Protein AF-0000000085897350 (afdb_homodimer)

Structure (mmCIF, N/CA/C/O backbone):
data_AF-0000000085897350-model_v1
#
loop_
_entity.id
_entity.type
_entity.pdbx_description
1 polymer 'exodeoxyribonuclease III'
#
loop_
_atom_site.group_PDB
_atom_site.id
_atom_site.type_symbol
_atom_site.label_atom_id
_atom_site.label_alt_id
_atom_site.label_comp_id
_atom_site.label_asym_id
_atom_site.label_entity_id
_atom_site.label_seq_id
_atom_site.pdbx_PDB_ins_code
_atom_site.Cartn_x
_atom_site.Cartn_y
_atom_site.Cartn_z
_atom_site.occupancy
_atom_site.B_iso_or_equiv
_atom_site.auth_seq_id
_atom_site.auth_comp_id
_atom_site.auth_asym_id
_atom_site.auth_atom_id
_atom_site.pdbx_PDB_model_num
ATOM 1 N N . MET A 1 1 ? 58.719 -0.393 -33.406 1 26.41 1 MET A N 1
ATOM 2 C CA . MET A 1 1 ? 57.312 -0.346 -33.844 1 26.41 1 MET A CA 1
ATOM 3 C C . MET A 1 1 ? 56.375 -0.612 -32.688 1 26.41 1 MET A C 1
ATOM 5 O O . MET A 1 1 ? 56.312 -1.724 -32.156 1 26.41 1 MET A O 1
ATOM 9 N N . VAL A 1 2 ? 56.125 0.381 -31.812 1 26.75 2 VAL A N 1
ATOM 10 C CA . VAL A 1 2 ? 55.5 0.379 -30.5 1 26.75 2 VAL A CA 1
ATOM 11 C C . VAL A 1 2 ? 54 0.1 -30.656 1 26.75 2 VAL A C 1
ATOM 13 O O . VAL A 1 2 ? 53.281 0.837 -31.344 1 26.75 2 VAL A O 1
ATOM 16 N N . ILE A 1 3 ? 53.531 -1.18 -30.672 1 26.44 3 ILE A N 1
ATOM 17 C CA . ILE A 1 3 ? 52.156 -1.637 -30.812 1 26.44 3 ILE A CA 1
ATOM 18 C C . ILE A 1 3 ? 51.312 -0.967 -29.75 1 26.44 3 ILE A C 1
ATOM 20 O O . ILE A 1 3 ? 51.562 -1.105 -28.547 1 26.44 3 ILE A O 1
ATOM 24 N N . ARG A 1 4 ? 50.688 0.225 -29.984 1 26.22 4 ARG A N 1
ATOM 25 C CA . ARG A 1 4 ? 49.75 1.003 -29.172 1 26.22 4 ARG A CA 1
ATOM 26 C C . ARG A 1 4 ? 48.562 0.169 -28.781 1 26.22 4 ARG A C 1
ATOM 28 O O . ARG A 1 4 ? 47.781 -0.255 -29.641 1 26.22 4 ARG A O 1
ATOM 35 N N . GLN A 1 5 ? 48.656 -0.822 -27.906 1 25.5 5 GLN A N 1
ATOM 36 C CA . GLN A 1 5 ? 47.562 -1.639 -27.391 1 25.5 5 GLN A CA 1
ATOM 37 C C . GLN A 1 5 ? 46.438 -0.767 -26.875 1 25.5 5 GLN A C 1
ATOM 39 O O . GLN A 1 5 ? 46.594 -0.047 -25.891 1 25.5 5 GLN A O 1
ATOM 44 N N . ALA A 1 6 ? 45.688 -0.024 -27.75 1 28.28 6 ALA A N 1
ATOM 45 C CA . ALA A 1 6 ? 44.5 0.77 -27.469 1 28.28 6 ALA A CA 1
ATOM 46 C C . ALA A 1 6 ? 43.469 -0.044 -26.672 1 28.28 6 ALA A C 1
ATOM 48 O O . ALA A 1 6 ? 42.906 -1.001 -27.203 1 28.28 6 ALA A O 1
ATOM 49 N N . THR A 1 7 ? 43.781 -0.513 -25.469 1 28.39 7 THR A N 1
ATOM 50 C CA . THR A 1 7 ? 42.844 -1.173 -24.578 1 28.39 7 THR A CA 1
ATOM 51 C C . THR A 1 7 ? 41.531 -0.395 -24.531 1 28.39 7 THR A C 1
ATOM 53 O O . THR A 1 7 ? 41.5 0.803 -24.25 1 28.39 7 THR A O 1
ATOM 56 N N . ASN A 1 8 ? 40.656 -0.556 -25.547 1 29.66 8 ASN A N 1
ATOM 57 C CA . ASN A 1 8 ? 39.312 -0.056 -25.609 1 29.66 8 ASN A CA 1
ATOM 58 C C . ASN A 1 8 ? 38.594 -0.175 -24.25 1 29.66 8 ASN A C 1
ATOM 60 O O . ASN A 1 8 ? 38.375 -1.281 -23.766 1 29.66 8 ASN A O 1
ATOM 64 N N . LEU A 1 9 ? 38.969 0.634 -23.266 1 27.11 9 LEU A N 1
ATOM 65 C CA . LEU A 1 9 ? 38.188 0.936 -22.062 1 27.11 9 LEU A CA 1
ATOM 66 C C . LEU A 1 9 ? 36.719 1.035 -22.391 1 27.11 9 LEU A C 1
ATOM 68 O O . LEU A 1 9 ? 36.25 2.012 -23 1 27.11 9 LEU A O 1
ATOM 72 N N . ASN A 1 10 ? 36.188 0.169 -23.234 1 28.88 10 ASN A N 1
ATOM 73 C CA . ASN A 1 10 ? 34.75 0.083 -23.328 1 28.88 10 ASN A CA 1
ATOM 74 C C . ASN A 1 10 ? 34.062 0.476 -22 1 28.88 10 ASN A C 1
ATOM 76 O O . ASN A 1 10 ? 34.438 -0.012 -20.938 1 28.88 10 ASN A O 1
ATOM 80 N N . HIS A 1 11 ? 33.656 1.755 -21.953 1 27.52 11 HIS A N 1
ATOM 81 C CA . HIS A 1 11 ? 32.781 2.438 -21.016 1 27.52 11 HIS A CA 1
ATOM 82 C C . HIS A 1 11 ? 31.672 1.503 -20.516 1 27.52 11 HIS A C 1
ATOM 84 O O . HIS A 1 11 ? 30.766 1.148 -21.266 1 27.52 11 HIS A O 1
ATOM 90 N N . LEU A 1 12 ? 31.984 0.374 -19.984 1 27.41 12 LEU A N 1
ATOM 91 C CA . LEU A 1 12 ? 31.016 -0.208 -19.047 1 27.41 12 LEU A CA 1
ATOM 92 C C . LEU A 1 12 ? 30.234 0.88 -18.344 1 27.41 12 LEU A C 1
ATOM 94 O O . LEU A 1 12 ? 30.719 1.482 -17.375 1 27.41 12 LEU A O 1
ATOM 98 N N . THR A 1 13 ? 29.953 1.969 -19.094 1 27.92 13 THR A N 1
ATOM 99 C CA . THR A 1 13 ? 28.906 2.797 -18.516 1 27.92 13 THR A CA 1
ATOM 100 C C . THR A 1 13 ? 27.906 1.937 -17.75 1 27.92 13 THR A C 1
ATOM 102 O O . THR A 1 13 ? 27.219 1.1 -18.344 1 27.92 13 THR A O 1
ATOM 105 N N . PHE A 1 14 ? 28.375 1.315 -16.781 1 27.34 14 PHE A N 1
ATOM 106 C CA . PHE A 1 14 ? 27.453 0.904 -15.742 1 27.34 14 PHE A CA 1
ATOM 107 C C . PHE A 1 14 ? 26.172 1.734 -15.797 1 27.34 14 PHE A C 1
ATOM 109 O O . PHE A 1 14 ? 26.172 2.906 -15.414 1 27.34 14 PHE A O 1
ATOM 116 N N . MET A 1 15 ? 25.656 2.041 -16.969 1 29.95 15 MET A N 1
ATOM 117 C CA . MET A 1 15 ? 24.281 2.523 -16.906 1 29.95 15 MET A CA 1
ATOM 118 C C . MET A 1 15 ? 23.562 1.967 -15.68 1 29.95 15 MET A C 1
ATOM 120 O O . MET A 1 15 ? 23.344 0.76 -15.578 1 29.95 15 MET A O 1
ATOM 124 N N . MET A 1 16 ? 24.141 2.172 -14.562 1 32.75 16 MET A N 1
ATOM 125 C CA . MET A 1 16 ? 23.234 1.998 -13.43 1 32.75 16 MET A CA 1
ATOM 126 C C . MET A 1 16 ? 21.781 2.104 -13.875 1 32.75 16 MET A C 1
ATOM 128 O O . MET A 1 16 ? 21.281 3.201 -14.125 1 32.75 16 MET A O 1
ATOM 132 N N . HIS A 1 17 ? 21.328 1.581 -14.914 1 36.28 17 HIS A N 1
ATOM 133 C CA . HIS A 1 17 ? 19.906 1.446 -15.211 1 36.28 17 HIS A CA 1
ATOM 134 C C . HIS A 1 17 ? 19.062 1.632 -13.961 1 36.28 17 HIS A C 1
ATOM 136 O O . HIS A 1 17 ? 19.109 0.802 -13.047 1 36.28 17 HIS A O 1
ATOM 142 N N . SER A 1 18 ? 19.141 2.744 -13.258 1 46.06 18 SER A N 1
ATOM 143 C CA . SER A 1 18 ? 18.266 3.164 -12.172 1 46.06 18 SER A CA 1
ATOM 144 C C . SER A 1 18 ? 16.875 2.52 -12.289 1 46.06 18 SER A C 1
ATOM 146 O O . SER A 1 18 ? 16.016 3.016 -13.023 1 46.06 18 SER A O 1
ATOM 148 N N . GLN A 1 19 ? 16.875 1.26 -12.406 1 54.84 19 GLN A N 1
ATOM 149 C CA . GLN A 1 19 ? 15.641 0.514 -12.617 1 54.84 19 GLN A CA 1
ATOM 150 C C . GLN A 1 19 ? 14.539 1.005 -11.68 1 54.84 19 GLN A C 1
ATOM 152 O O . GLN A 1 19 ? 14.773 1.198 -10.484 1 54.84 19 GLN A O 1
ATOM 157 N N . LYS A 1 20 ? 13.633 1.744 -12.281 1 69 20 LYS A N 1
ATOM 158 C CA . LYS A 1 20 ? 12.398 2.223 -11.672 1 69 20 LYS A CA 1
ATOM 159 C C . LYS A 1 20 ? 11.57 1.064 -11.117 1 69 20 LYS A C 1
ATOM 161 O O . LYS A 1 20 ? 11.43 0.03 -11.773 1 69 20 LYS A O 1
ATOM 166 N N . LEU A 1 21 ? 11.461 1.053 -9.789 1 77.75 21 LEU A N 1
ATOM 167 C CA . LEU A 1 21 ? 10.578 0.066 -9.172 1 77.75 21 LEU A CA 1
ATOM 168 C C . LEU A 1 21 ? 9.188 0.653 -8.93 1 77.75 21 LEU A C 1
ATOM 170 O O . LEU A 1 21 ? 9.055 1.671 -8.25 1 77.75 21 LEU A O 1
ATOM 174 N N . LYS A 1 22 ? 8.227 0.108 -9.656 1 84.69 22 LYS A N 1
ATOM 175 C CA . LYS A 1 22 ? 6.836 0.535 -9.484 1 84.69 22 LYS A CA 1
ATOM 176 C C . LYS A 1 22 ? 6.059 -0.456 -8.625 1 84.69 22 LYS A C 1
ATOM 178 O O . LYS A 1 22 ? 5.918 -1.626 -8.984 1 84.69 22 LYS A O 1
ATOM 183 N N . ILE A 1 23 ? 5.609 0.072 -7.453 1 87.12 23 ILE A N 1
ATOM 184 C CA . ILE A 1 23 ? 4.883 -0.762 -6.504 1 87.12 23 ILE A CA 1
ATOM 185 C C . ILE A 1 23 ? 3.469 -0.215 -6.312 1 87.12 23 ILE A C 1
ATOM 187 O O . ILE A 1 23 ? 3.275 0.998 -6.203 1 87.12 23 ILE A O 1
ATOM 191 N N . MET A 1 24 ? 2.516 -1.176 -6.328 1 87.88 24 MET A N 1
ATOM 192 C CA . MET A 1 24 ? 1.122 -0.774 -6.16 1 87.88 24 MET A CA 1
ATOM 193 C C . MET A 1 24 ? 0.429 -1.639 -5.113 1 87.88 24 MET A C 1
ATOM 195 O O . MET A 1 24 ? 0.639 -2.852 -5.066 1 87.88 24 MET A O 1
ATOM 199 N N . SER A 1 25 ? -0.264 -1.004 -4.211 1 88.56 25 SER A N 1
ATOM 200 C CA . SER A 1 25 ? -1.233 -1.713 -3.381 1 88.56 25 SER A CA 1
ATOM 201 C C . SER A 1 25 ? -2.662 -1.333 -3.752 1 88.56 25 SER A C 1
ATOM 203 O O . SER A 1 25 ? -2.98 -0.15 -3.887 1 88.56 25 SER A O 1
ATOM 205 N N . LEU A 1 26 ? -3.551 -2.338 -3.904 1 86.38 26 LEU A N 1
ATOM 206 C CA . LEU A 1 26 ? -4.887 -2.082 -4.426 1 86.38 26 LEU A CA 1
ATOM 207 C C . LEU A 1 26 ? -5.914 -2.998 -3.768 1 86.38 26 LEU A C 1
ATOM 209 O O . LEU A 1 26 ? -5.781 -4.223 -3.814 1 86.38 26 LEU A O 1
ATOM 213 N N . ASN A 1 27 ? -6.855 -2.438 -3.121 1 86.31 27 ASN A N 1
ATOM 214 C CA . ASN A 1 27 ? -8.062 -3.191 -2.801 1 86.31 27 ASN A CA 1
ATOM 215 C C . ASN A 1 27 ? -9.008 -3.273 -3.998 1 86.31 27 ASN A C 1
ATOM 217 O O . ASN A 1 27 ? -9.594 -2.27 -4.398 1 86.31 27 ASN A O 1
ATOM 221 N N . VAL A 1 28 ? -9.219 -4.453 -4.531 1 88.06 28 VAL A N 1
ATOM 222 C CA . VAL A 1 28 ? -9.898 -4.586 -5.82 1 88.06 28 VAL A CA 1
ATOM 223 C C . VAL A 1 28 ? -11.375 -4.906 -5.598 1 88.06 28 VAL A C 1
ATOM 225 O O . VAL A 1 28 ? -12.164 -4.914 -6.543 1 88.06 28 VAL A O 1
ATOM 228 N N . ASN A 1 29 ? -11.734 -5.168 -4.406 1 88.56 29 ASN A N 1
ATOM 229 C CA . ASN A 1 29 ? -13.117 -5.469 -4.059 1 88.56 29 ASN A CA 1
ATOM 230 C C . ASN A 1 29 ? -13.695 -6.57 -4.953 1 88.56 29 ASN A C 1
ATOM 232 O O . ASN A 1 29 ? -14.766 -6.402 -5.531 1 88.56 29 ASN A O 1
ATOM 236 N N . GLY A 1 30 ? -13 -7.523 -5.16 1 91.38 30 GLY A N 1
ATOM 237 C CA . GLY A 1 30 ? -13.469 -8.688 -5.895 1 91.38 30 GLY A CA 1
ATOM 238 C C . GLY A 1 30 ? -12.938 -8.758 -7.312 1 91.38 30 GLY A C 1
ATOM 239 O O . GLY A 1 30 ? -12.977 -7.762 -8.047 1 91.38 30 GLY A O 1
ATOM 240 N N . LEU A 1 31 ? -12.5 -9.938 -7.738 1 94.19 31 LEU A N 1
ATOM 241 C CA . LEU A 1 31 ? -12.047 -10.211 -9.102 1 94.19 31 LEU A CA 1
ATOM 242 C C . LEU A 1 31 ? -12.742 -11.445 -9.664 1 94.19 31 LEU A C 1
ATOM 244 O O . LEU A 1 31 ? -12.258 -12.047 -10.625 1 94.19 31 LEU A O 1
ATOM 248 N N . GLY A 1 32 ? -13.805 -11.812 -9.031 1 93.31 32 GLY A N 1
ATOM 249 C CA . GLY A 1 32 ? -14.562 -12.977 -9.484 1 93.31 32 GLY A CA 1
ATOM 250 C C . GLY A 1 32 ? -15.109 -12.82 -10.891 1 93.31 32 GLY A C 1
ATOM 251 O O . GLY A 1 32 ? -15.211 -13.805 -11.625 1 93.31 32 GLY A O 1
ATOM 252 N N . ASN A 1 33 ? -15.492 -11.633 -11.242 1 93.62 33 ASN A N 1
ATOM 253 C CA . ASN A 1 33 ? -15.93 -11.336 -12.602 1 93.62 33 ASN A CA 1
ATOM 254 C C . ASN A 1 33 ? -14.758 -11.344 -13.586 1 93.62 33 ASN A C 1
ATOM 256 O O . ASN A 1 33 ? -13.82 -10.555 -13.438 1 93.62 33 ASN A O 1
ATOM 260 N N . PRO A 1 34 ? -14.812 -12.211 -14.586 1 94.19 34 PRO A N 1
ATOM 261 C CA . PRO A 1 34 ? -13.68 -12.344 -15.5 1 94.19 34 PRO A CA 1
ATOM 262 C C . PRO A 1 34 ? -13.391 -11.062 -16.281 1 94.19 34 PRO A C 1
ATOM 264 O O . PRO A 1 34 ? -12.242 -10.781 -16.609 1 94.19 34 PRO A O 1
ATOM 267 N N . VAL A 1 35 ? -14.438 -10.32 -16.562 1 94.88 35 VAL A N 1
ATOM 268 C CA . VAL A 1 35 ? -14.25 -9.07 -17.297 1 94.88 35 VAL A CA 1
ATOM 269 C C . VAL A 1 35 ? -13.5 -8.062 -16.438 1 94.88 35 VAL A C 1
ATOM 271 O O . VAL A 1 35 ? -12.516 -7.465 -16.875 1 94.88 35 VAL A O 1
ATOM 274 N N . LYS A 1 36 ? -13.961 -7.895 -15.219 1 91.88 36 LYS A N 1
ATOM 275 C CA . LYS A 1 36 ? -13.258 -7.012 -14.289 1 91.88 36 LYS A CA 1
ATOM 276 C C . LYS A 1 36 ? -11.828 -7.488 -14.047 1 91.88 36 LYS A C 1
ATOM 278 O O . LYS A 1 36 ? -10.891 -6.691 -14.062 1 91.88 36 LYS A O 1
ATOM 283 N N . ARG A 1 37 ? -11.688 -8.75 -13.875 1 95.12 37 ARG A N 1
ATOM 284 C CA . ARG A 1 37 ? -10.375 -9.336 -13.625 1 95.12 37 ARG A CA 1
ATOM 285 C C . ARG A 1 37 ? -9.414 -9.023 -14.766 1 95.12 37 ARG A C 1
ATOM 287 O O . ARG A 1 37 ? -8.289 -8.562 -14.523 1 95.12 37 ARG A O 1
ATOM 294 N N . ALA A 1 38 ? -9.828 -9.203 -15.969 1 94.62 38 ALA A N 1
ATOM 295 C CA . ALA A 1 38 ? -8.992 -8.93 -17.141 1 94.62 38 ALA A CA 1
ATOM 296 C C . ALA A 1 38 ? -8.664 -7.445 -17.25 1 94.62 38 ALA A C 1
ATOM 298 O O . ALA A 1 38 ? -7.527 -7.074 -17.547 1 94.62 38 ALA A O 1
ATOM 299 N N . ARG A 1 39 ? -9.633 -6.664 -17.016 1 92.25 39 ARG A N 1
ATOM 300 C CA . ARG A 1 39 ? -9.43 -5.223 -17.109 1 92.25 39 ARG A CA 1
ATOM 301 C C . ARG A 1 39 ? -8.391 -4.754 -16.094 1 92.25 39 ARG A C 1
ATOM 303 O O . ARG A 1 39 ? -7.465 -4.02 -16.438 1 92.25 39 ARG A O 1
ATOM 310 N N . VAL A 1 40 ? -8.539 -5.207 -14.875 1 90.94 40 VAL A N 1
ATOM 311 C CA . VAL A 1 40 ? -7.633 -4.809 -13.797 1 90.94 40 VAL A CA 1
ATOM 312 C C . VAL A 1 40 ? -6.227 -5.316 -14.094 1 90.94 40 VAL A C 1
ATOM 314 O O . VAL A 1 40 ? -5.262 -4.547 -14.062 1 90.94 40 VAL A O 1
ATOM 317 N N . MET A 1 41 ? -6.102 -6.547 -14.484 1 94.75 41 MET A N 1
ATOM 318 C CA . MET A 1 41 ? -4.793 -7.152 -14.711 1 94.75 41 MET A CA 1
ATOM 319 C C . MET A 1 41 ? -4.129 -6.555 -15.945 1 94.75 41 MET A C 1
ATOM 321 O O . MET A 1 41 ? -2.912 -6.352 -15.969 1 94.75 41 MET A O 1
ATOM 325 N N . ASN A 1 42 ? -4.902 -6.246 -16.953 1 93.31 42 ASN A N 1
ATOM 326 C CA . ASN A 1 42 ? -4.352 -5.629 -18.156 1 93.31 42 ASN A CA 1
ATOM 327 C C . ASN A 1 42 ? -3.848 -4.215 -17.875 1 93.31 42 ASN A C 1
ATOM 329 O O . ASN A 1 42 ? -2.818 -3.799 -18.406 1 93.31 42 ASN A O 1
ATOM 333 N N . LYS A 1 43 ? -4.566 -3.477 -17.109 1 88.38 43 LYS A N 1
ATOM 334 C CA . LYS A 1 43 ? -4.117 -2.137 -16.75 1 88.38 43 LYS A CA 1
ATOM 335 C C . LYS A 1 43 ? -2.801 -2.189 -15.977 1 88.38 43 LYS A C 1
ATOM 337 O O . LYS A 1 43 ? -1.885 -1.412 -16.25 1 88.38 43 LYS A O 1
ATOM 342 N N . ILE A 1 44 ? -2.734 -3.104 -15 1 89.5 44 ILE A N 1
ATOM 343 C CA . ILE A 1 44 ? -1.529 -3.303 -14.203 1 89.5 44 ILE A CA 1
ATOM 344 C C . ILE A 1 44 ? -0.344 -3.594 -15.125 1 89.5 44 ILE A C 1
ATOM 346 O O . ILE A 1 44 ? 0.725 -2.998 -14.977 1 89.5 44 ILE A O 1
ATOM 350 N N . ARG A 1 45 ? -0.565 -4.461 -16.031 1 90.44 45 ARG A N 1
ATOM 351 C CA . ARG A 1 45 ? 0.476 -4.84 -16.984 1 90.44 45 ARG A CA 1
ATOM 352 C C . ARG A 1 45 ? 0.859 -3.664 -17.875 1 90.44 45 ARG A C 1
ATOM 354 O O . ARG A 1 45 ? 2.045 -3.391 -18.078 1 90.44 45 ARG A O 1
ATOM 361 N N . LYS A 1 46 ? -0.16 -2.961 -18.406 1 87.5 46 LYS A N 1
ATOM 362 C CA . LYS A 1 46 ? 0.068 -1.822 -19.281 1 87.5 46 LYS A CA 1
ATOM 363 C C . LYS A 1 46 ? 0.858 -0.726 -18.578 1 87.5 46 LYS A C 1
ATOM 365 O O . LYS A 1 46 ? 1.697 -0.063 -19.188 1 87.5 46 LYS A O 1
ATOM 370 N N . ASP A 1 47 ? 0.596 -0.562 -17.328 1 84.12 47 ASP A N 1
ATOM 371 C CA . ASP A 1 47 ? 1.271 0.478 -16.562 1 84.12 47 ASP A CA 1
ATOM 372 C C . ASP A 1 47 ? 2.633 -0.002 -16.062 1 84.12 47 ASP A C 1
ATOM 374 O O . ASP A 1 47 ? 3.312 0.705 -15.32 1 84.12 47 ASP A O 1
ATOM 378 N N . ASP A 1 48 ? 3.018 -1.194 -16.422 1 87.25 48 ASP A N 1
ATOM 379 C CA . ASP A 1 48 ? 4.324 -1.78 -16.141 1 87.25 48 ASP A CA 1
ATOM 380 C C . ASP A 1 48 ? 4.602 -1.806 -14.641 1 87.25 48 ASP A C 1
ATOM 382 O O . ASP A 1 48 ? 5.672 -1.386 -14.195 1 87.25 48 ASP A O 1
ATOM 386 N N . MET A 1 49 ? 3.572 -2.213 -13.906 1 88.56 49 MET A N 1
ATOM 387 C CA . MET A 1 49 ? 3.77 -2.354 -12.469 1 88.56 49 MET A CA 1
ATOM 388 C C . MET A 1 49 ? 4.672 -3.543 -12.156 1 88.56 49 MET A C 1
ATOM 390 O O . MET A 1 49 ? 4.555 -4.598 -12.781 1 88.56 49 MET A O 1
ATOM 394 N N . HIS A 1 50 ? 5.613 -3.344 -11.148 1 88.31 50 HIS A N 1
ATOM 395 C CA . HIS A 1 50 ? 6.598 -4.383 -10.859 1 88.31 50 HIS A CA 1
ATOM 396 C C . HIS A 1 50 ? 6.137 -5.262 -9.695 1 88.31 50 HIS A C 1
ATOM 398 O O . HIS A 1 50 ? 6.293 -6.48 -9.734 1 88.31 50 HIS A O 1
ATOM 404 N N . ILE A 1 51 ? 5.613 -4.629 -8.633 1 90.5 51 ILE A N 1
ATOM 405 C CA . ILE A 1 51 ? 5.105 -5.324 -7.453 1 90.5 51 ILE A CA 1
ATOM 406 C C . ILE A 1 51 ? 3.709 -4.812 -7.113 1 90.5 51 ILE A C 1
ATOM 408 O O . ILE A 1 51 ? 3.494 -3.602 -7.004 1 90.5 51 ILE A O 1
ATOM 412 N N . ILE A 1 52 ? 2.746 -5.762 -7.008 1 92.12 52 ILE A N 1
ATOM 413 C CA . ILE A 1 52 ? 1.368 -5.387 -6.703 1 92.12 52 ILE A CA 1
ATOM 414 C C . ILE A 1 52 ? 0.868 -6.188 -5.504 1 9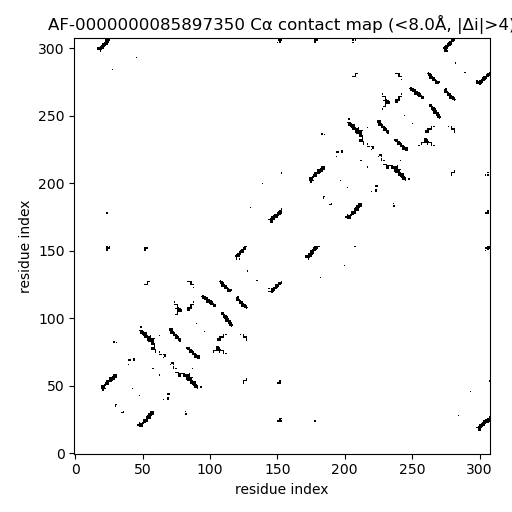2.12 52 ILE A C 1
ATOM 416 O O . ILE A 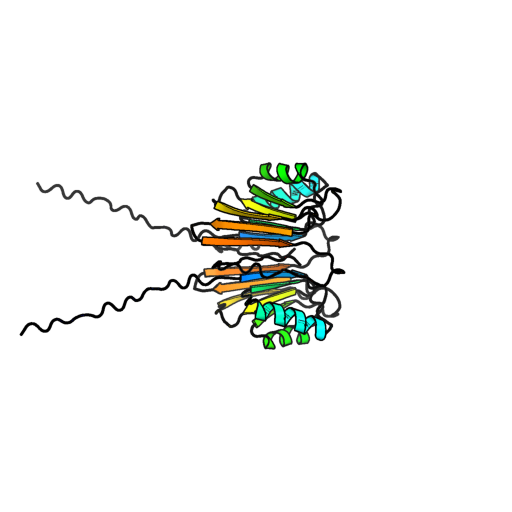1 52 ? 1.043 -7.406 -5.441 1 92.12 52 ILE A O 1
ATOM 420 N N . LEU A 1 53 ? 0.35 -5.492 -4.535 1 91.75 53 LEU A N 1
ATOM 421 C CA . LEU A 1 53 ? -0.333 -6.109 -3.406 1 91.75 53 LEU A CA 1
ATOM 422 C C . LEU A 1 53 ? -1.842 -5.918 -3.51 1 91.75 53 LEU A C 1
ATOM 424 O O . LEU A 1 53 ? -2.344 -4.805 -3.328 1 91.75 53 LEU A O 1
ATOM 428 N N . LEU A 1 54 ? -2.541 -7.004 -3.801 1 91.75 54 LEU A N 1
ATOM 429 C CA . LEU A 1 54 ? -3.988 -6.961 -3.967 1 91.75 54 LEU A CA 1
ATOM 430 C C . LEU A 1 54 ? -4.695 -7.422 -2.697 1 91.75 54 LEU A C 1
ATOM 432 O O . LEU A 1 54 ? -4.305 -8.422 -2.09 1 91.75 54 LEU A O 1
ATOM 436 N N . GLN A 1 55 ? -5.652 -6.691 -2.303 1 88.19 55 GLN A N 1
ATOM 437 C CA . GLN A 1 55 ? -6.543 -7.098 -1.221 1 88.19 55 GLN A CA 1
ATOM 438 C C . GLN A 1 55 ? -7.961 -7.324 -1.731 1 88.19 55 GLN A C 1
ATOM 440 O O . GLN A 1 55 ? -8.367 -6.746 -2.744 1 88.19 55 GLN A O 1
ATOM 445 N N . GLU A 1 56 ? -8.719 -8.203 -1.083 1 90.12 56 GLU A N 1
ATOM 446 C CA . GLU A 1 56 ? -10.102 -8.555 -1.394 1 90.12 56 GLU A CA 1
ATOM 447 C C . GLU A 1 56 ? -10.227 -9.07 -2.824 1 90.12 56 GLU A C 1
ATOM 449 O O . GLU A 1 56 ? -11.078 -8.602 -3.582 1 90.12 56 GLU A O 1
ATOM 454 N N . THR A 1 57 ? -9.484 -10.008 -3.182 1 94.81 57 THR A N 1
ATOM 455 C CA . THR A 1 57 ? -9.539 -10.578 -4.523 1 94.81 57 THR A CA 1
ATOM 456 C C . THR A 1 57 ? -10.805 -11.406 -4.711 1 94.81 57 THR A C 1
ATOM 458 O O . THR A 1 57 ? -11.32 -11.523 -5.828 1 94.81 57 THR A O 1
ATOM 461 N N . HIS A 1 58 ? -11.258 -11.977 -3.676 1 96.06 58 HIS A N 1
ATOM 462 C CA . HIS A 1 58 ? -12.414 -12.867 -3.693 1 96.06 58 HIS A CA 1
ATOM 463 C C . HIS A 1 58 ? -12.203 -14.031 -4.652 1 96.06 58 HIS A C 1
ATOM 465 O O . HIS A 1 58 ? -13.125 -14.43 -5.363 1 96.06 58 HIS A O 1
ATOM 471 N N . LEU A 1 59 ? -11.016 -14.5 -4.695 1 96.88 59 LEU A N 1
ATOM 472 C CA . LEU A 1 59 ? -10.664 -15.609 -5.582 1 96.88 59 LEU A CA 1
ATOM 473 C C . LEU A 1 59 ? -10.273 -16.844 -4.785 1 96.88 59 LEU A C 1
ATOM 475 O O . LEU A 1 59 ? -9.641 -16.734 -3.73 1 96.88 59 LEU A O 1
ATOM 479 N N . GLY A 1 60 ? -10.617 -18 -5.301 1 95.81 60 GLY A N 1
ATOM 480 C CA . GLY A 1 60 ? -10.047 -19.234 -4.809 1 95.81 60 GLY A CA 1
ATOM 481 C C . GLY A 1 60 ? -8.648 -19.5 -5.328 1 95.81 60 GLY A C 1
ATOM 482 O O . GLY A 1 60 ? -8.086 -18.672 -6.059 1 95.81 60 GLY A O 1
ATOM 483 N N . ALA A 1 61 ? -8.133 -20.656 -4.945 1 94.5 61 ALA A N 1
ATOM 484 C CA . ALA A 1 61 ? -6.75 -21 -5.281 1 94.5 61 ALA A CA 1
ATOM 485 C C . ALA A 1 61 ? -6.562 -21.094 -6.793 1 94.5 61 ALA A C 1
ATOM 487 O O . ALA A 1 61 ? -5.633 -20.5 -7.348 1 94.5 61 ALA A O 1
ATOM 488 N N . LEU A 1 62 ? -7.414 -21.766 -7.395 1 94.19 62 LEU A N 1
ATOM 489 C CA . LEU A 1 62 ? -7.293 -22 -8.828 1 94.19 62 LEU A CA 1
ATOM 490 C C . LEU A 1 62 ? -7.316 -20.672 -9.594 1 94.19 62 LEU A C 1
ATOM 492 O O . LEU A 1 62 ? -6.5 -20.453 -10.484 1 94.19 62 LEU A O 1
ATOM 496 N N . GLU A 1 63 ? -8.273 -19.812 -9.234 1 95.12 63 GLU A N 1
ATOM 497 C CA . GLU A 1 63 ? -8.398 -18.531 -9.93 1 95.12 63 GLU A CA 1
ATOM 498 C C . GLU A 1 63 ? -7.191 -17.641 -9.656 1 95.12 63 GLU A C 1
ATOM 500 O O . GLU A 1 63 ? -6.77 -16.875 -10.523 1 95.12 63 GLU A O 1
ATOM 505 N N . HIS A 1 64 ? -6.633 -17.656 -8.453 1 96.94 64 HIS A N 1
ATOM 506 C CA . HIS A 1 64 ? -5.406 -16.906 -8.172 1 96.94 64 HIS A CA 1
ATOM 507 C C . HIS A 1 64 ? -4.266 -17.375 -9.07 1 96.94 64 HIS A C 1
ATOM 509 O O . HIS A 1 64 ? -3.539 -16.562 -9.633 1 96.94 64 HIS A O 1
ATOM 515 N N . GLU A 1 65 ? -4.152 -18.703 -9.227 1 96.12 65 GLU A N 1
ATOM 516 C CA . GLU A 1 65 ? -3.064 -19.266 -10.016 1 96.12 65 GLU A CA 1
ATOM 517 C C . GLU A 1 65 ? -3.148 -18.828 -11.477 1 96.12 65 GLU A C 1
ATOM 519 O O . GLU A 1 65 ? -2.121 -18.656 -12.141 1 96.12 65 GLU A O 1
ATOM 524 N N . LYS A 1 66 ? -4.328 -18.562 -11.883 1 96 66 LYS A N 1
ATOM 525 C CA . LYS A 1 66 ? -4.531 -18.172 -13.273 1 96 66 LYS A CA 1
ATOM 526 C C . LYS A 1 66 ? -4.004 -16.75 -13.523 1 96 66 LYS A C 1
ATOM 528 O O . LYS A 1 66 ? -3.799 -16.359 -14.672 1 96 66 LYS A O 1
ATOM 533 N N . LEU A 1 67 ? -3.811 -16.016 -12.484 1 97.19 67 LEU A N 1
ATOM 534 C CA . 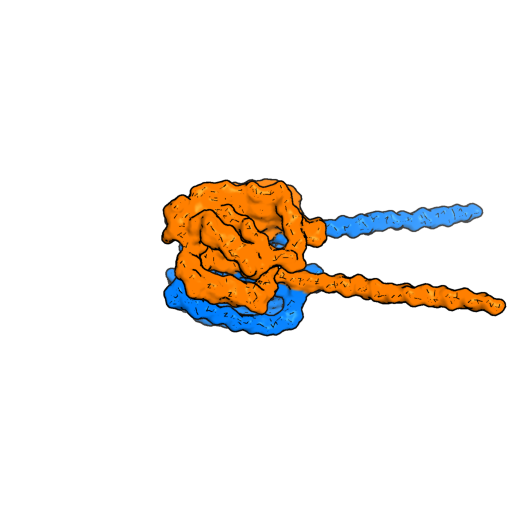LEU A 1 67 ? -3.303 -14.664 -12.656 1 97.19 67 LEU A CA 1
ATOM 535 C C . LEU A 1 67 ? -1.883 -14.68 -13.211 1 97.19 67 LEU A C 1
ATOM 537 O O . LEU A 1 67 ? -1.395 -13.664 -13.711 1 97.19 67 LEU A O 1
ATOM 541 N N . THR A 1 68 ? -1.169 -15.781 -13.227 1 97.19 68 THR A N 1
ATOM 542 C CA . THR A 1 68 ? 0.197 -15.898 -13.727 1 97.19 68 THR A CA 1
ATOM 543 C C . THR A 1 68 ? 0.249 -15.641 -15.227 1 97.19 68 THR A C 1
ATOM 545 O O . THR A 1 68 ? 1.289 -15.242 -15.758 1 97.19 68 THR A O 1
ATOM 548 N N . LYS A 1 69 ? -0.813 -15.867 -15.859 1 97 69 LYS A N 1
ATOM 549 C CA . LYS A 1 69 ? -0.859 -15.711 -17.312 1 97 69 LYS A CA 1
ATOM 550 C C . LYS A 1 69 ? -0.605 -14.266 -17.719 1 97 69 LYS A C 1
ATOM 552 O O . LYS A 1 69 ? -0.279 -13.984 -18.875 1 97 69 LYS A O 1
ATOM 557 N N . PHE A 1 70 ? -0.731 -13.383 -16.781 1 97.19 70 PHE A N 1
ATOM 558 C CA . PHE A 1 70 ? -0.572 -11.969 -17.094 1 97.19 70 PHE A CA 1
ATOM 559 C C . PHE A 1 70 ? 0.878 -11.531 -16.906 1 97.19 70 PHE A C 1
ATOM 561 O O . PHE A 1 70 ? 1.186 -10.344 -16.953 1 97.19 70 PHE A O 1
ATOM 568 N N . GLY A 1 71 ? 1.843 -12.445 -16.641 1 97.44 71 GLY A N 1
ATOM 569 C CA . GLY A 1 71 ? 3.264 -12.133 -16.625 1 97.44 71 GLY A CA 1
ATOM 570 C C . GLY A 1 71 ? 3.799 -11.859 -15.227 1 97.44 71 GLY A C 1
ATOM 571 O O . GLY A 1 71 ? 4.824 -11.195 -15.07 1 97.44 71 GLY A O 1
ATOM 572 N N . TYR A 1 72 ? 3.084 -12.398 -14.242 1 97.62 72 TYR A N 1
ATOM 573 C CA . TYR A 1 72 ? 3.496 -12.164 -12.867 1 97.62 72 TYR A CA 1
ATOM 574 C C . TYR A 1 72 ? 3.684 -13.484 -12.125 1 97.62 72 TYR A C 1
ATOM 576 O O . TYR A 1 72 ? 3 -14.469 -12.414 1 97.62 72 TYR A O 1
ATOM 584 N N . ASN A 1 73 ? 4.691 -13.523 -11.227 1 97.5 73 ASN A N 1
ATOM 585 C CA . ASN A 1 73 ? 4.676 -14.508 -10.156 1 97.5 73 ASN A CA 1
ATOM 586 C C . ASN A 1 73 ? 3.674 -14.141 -9.062 1 97.5 73 ASN A C 1
ATOM 588 O O . ASN A 1 73 ? 3.555 -12.969 -8.695 1 97.5 73 ASN A O 1
ATOM 592 N N . ILE A 1 74 ? 2.975 -15.172 -8.555 1 97.75 74 ILE A N 1
ATOM 593 C CA . ILE A 1 74 ? 1.855 -14.859 -7.676 1 97.75 74 ILE A CA 1
ATOM 594 C C . ILE A 1 74 ? 2.035 -15.578 -6.34 1 97.75 74 ILE A C 1
ATOM 596 O O . ILE A 1 74 ? 2.316 -16.781 -6.305 1 97.75 74 ILE A O 1
ATOM 600 N N . PHE A 1 75 ? 1.907 -14.875 -5.27 1 97.38 75 PHE A N 1
ATOM 601 C CA . PHE A 1 75 ? 1.787 -15.367 -3.904 1 97.38 75 PHE A CA 1
ATOM 602 C C . PHE A 1 75 ? 0.451 -14.961 -3.295 1 97.38 75 PHE A C 1
ATOM 604 O O . PHE A 1 75 ? 0.068 -13.789 -3.35 1 97.38 75 PHE A O 1
ATOM 611 N N . TYR A 1 76 ? -0.294 -15.969 -2.785 1 97 76 TYR A N 1
ATOM 612 C CA . TYR A 1 76 ? -1.656 -15.602 -2.414 1 97 76 TYR A CA 1
ATOM 613 C C . TYR A 1 76 ? -2.131 -16.406 -1.212 1 97 76 TYR A C 1
ATOM 615 O O . TYR A 1 76 ? -1.516 -17.422 -0.85 1 97 76 TYR A O 1
ATOM 623 N N . SER A 1 77 ? -3.098 -15.867 -0.51 1 95.5 77 SER A N 1
ATOM 624 C CA . SER A 1 77 ? -3.945 -16.562 0.449 1 95.5 77 SER A CA 1
ATOM 625 C C . SER A 1 77 ? -5.422 -16.422 0.092 1 95.5 77 SER A C 1
ATOM 627 O O . SER A 1 77 ? -5.883 -15.328 -0.224 1 95.5 77 SER A O 1
ATOM 629 N N . SER A 1 78 ? -6.066 -17.547 0.038 1 95.88 78 SER A N 1
ATOM 630 C CA . SER A 1 78 ? -7.484 -17.578 -0.316 1 95.88 78 SER A CA 1
ATOM 631 C C . SER A 1 78 ? -8.328 -18.109 0.832 1 95.88 78 SER A C 1
ATOM 633 O O . SER A 1 78 ? -7.824 -18.828 1.703 1 95.88 78 SER A O 1
ATOM 635 N N . TYR A 1 79 ? -9.578 -17.672 0.745 1 89.56 79 TYR A N 1
ATOM 636 C CA . TYR A 1 79 ? -10.578 -18.266 1.629 1 89.56 79 TYR A CA 1
ATOM 637 C C . TYR A 1 79 ? -11.406 -19.312 0.895 1 89.56 79 TYR A C 1
ATOM 639 O O . TYR A 1 79 ? -11.766 -19.125 -0.271 1 89.56 79 TYR A O 1
ATOM 647 N N . SER A 1 80 ? -11.469 -20.516 1.512 1 80.38 80 SER A N 1
ATOM 648 C CA . SER A 1 80 ? -12.117 -21.656 0.874 1 80.38 80 SER A CA 1
ATOM 649 C C . SER A 1 80 ? -13.445 -21.25 0.242 1 80.38 80 SER A C 1
ATOM 651 O O . SER A 1 80 ? -13.82 -21.781 -0.808 1 80.38 80 SER A O 1
ATOM 653 N N . GLN A 1 81 ? -14.211 -20.422 0.969 1 75.69 81 GLN A N 1
ATOM 654 C CA . GLN A 1 81 ? -15.43 -19.906 0.35 1 75.69 81 GLN A CA 1
ATOM 655 C C . GLN A 1 81 ? -15.141 -18.656 -0.48 1 75.69 81 GLN A C 1
ATOM 657 O O . GLN A 1 81 ? -14.703 -17.641 0.055 1 75.69 81 GLN A O 1
ATOM 662 N N . SER A 1 82 ? -14.75 -18.766 -1.713 1 71.56 82 SER A N 1
ATOM 663 C CA . SER A 1 82 ? -14.336 -17.719 -2.648 1 71.56 82 SER A CA 1
ATOM 664 C C . SER A 1 82 ? -15.398 -16.625 -2.76 1 71.56 82 SER A C 1
ATOM 666 O O . SER A 1 82 ? -16.594 -16.922 -2.809 1 71.56 82 SER A O 1
ATOM 668 N N . HIS A 1 83 ? -15.734 -15.719 -1.931 1 85.44 83 HIS A N 1
ATOM 669 C CA . HIS A 1 83 ? -16.625 -14.586 -2.135 1 85.44 83 HIS A CA 1
ATOM 670 C C . HIS A 1 83 ? -16.312 -13.461 -1.155 1 85.44 83 HIS A C 1
ATOM 672 O O . HIS A 1 83 ? -17.031 -12.461 -1.101 1 85.44 83 HIS A O 1
ATOM 678 N N . ARG A 1 84 ? -15.344 -13.867 -0.491 1 90.62 84 ARG A N 1
ATOM 679 C CA . ARG A 1 84 ? -14.891 -12.828 0.434 1 90.62 84 ARG A CA 1
ATOM 680 C C . ARG A 1 84 ? -13.391 -12.945 0.698 1 90.62 84 ARG A C 1
ATOM 682 O O . ARG A 1 84 ? -12.789 -13.984 0.427 1 90.62 84 ARG A O 1
ATOM 689 N N . ARG A 1 85 ? -12.758 -11.961 1.054 1 91.25 85 ARG A N 1
ATOM 690 C CA . ARG A 1 85 ? -11.352 -11.93 1.45 1 91.25 85 ARG A CA 1
ATOM 691 C C . ARG A 1 85 ? -10.445 -12.305 0.282 1 91.25 85 ARG A C 1
ATOM 693 O O . ARG A 1 85 ? -10.773 -12.031 -0.875 1 91.25 85 ARG A O 1
ATOM 700 N N . GLY A 1 86 ? -9.273 -12.703 0.514 1 94.31 86 GLY A N 1
ATOM 701 C CA . GLY A 1 86 ? -8.281 -13.039 -0.499 1 94.31 86 GLY A CA 1
ATOM 702 C C . GLY A 1 86 ? -7.234 -11.953 -0.686 1 94.31 86 GLY A C 1
ATOM 703 O O . GLY A 1 86 ? -7.57 -10.789 -0.912 1 94.31 86 GLY A O 1
ATOM 704 N N . VAL A 1 87 ? -6.008 -12.328 -0.583 1 93.5 87 VAL A N 1
ATOM 705 C CA . VAL A 1 87 ? -4.891 -11.414 -0.785 1 93.5 87 VAL A CA 1
ATOM 706 C C . VAL A 1 87 ? -3.869 -12.047 -1.729 1 93.5 87 VAL A C 1
ATOM 708 O O . VAL A 1 87 ? -3.727 -13.273 -1.769 1 93.5 87 VAL A O 1
ATOM 711 N N . ALA A 1 88 ? -3.189 -11.18 -2.52 1 96.06 88 ALA A N 1
ATOM 712 C CA . ALA A 1 88 ? -2.168 -11.664 -3.443 1 96.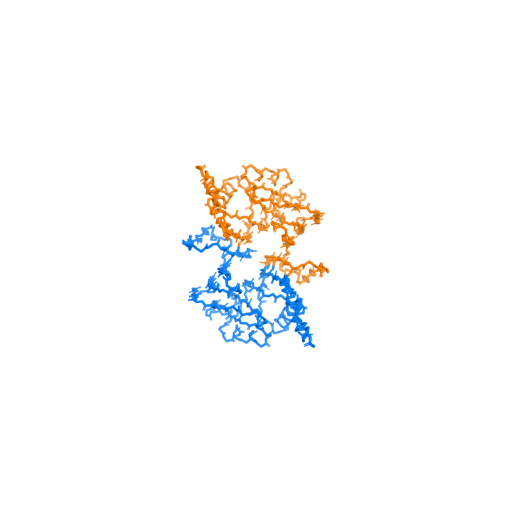06 88 ALA A CA 1
ATOM 713 C C . ALA A 1 88 ? -1.035 -10.656 -3.588 1 96.06 88 ALA A C 1
ATOM 715 O O . ALA A 1 88 ? -1.263 -9.445 -3.521 1 96.06 88 ALA A O 1
ATOM 716 N N . ILE A 1 89 ? 0.139 -11.148 -3.666 1 95.44 89 ILE A N 1
ATOM 717 C CA . ILE A 1 89 ? 1.31 -10.375 -4.074 1 95.44 89 ILE A CA 1
ATOM 718 C C . ILE A 1 89 ? 1.759 -10.82 -5.465 1 95.44 89 ILE A C 1
ATOM 720 O O . ILE A 1 89 ? 2.004 -12.008 -5.695 1 95.44 89 ILE A O 1
ATOM 724 N N . LEU A 1 90 ? 1.766 -9.852 -6.355 1 95.94 90 LEU A N 1
ATOM 725 C CA . LEU A 1 90 ? 2.234 -10.086 -7.715 1 95.94 90 LEU A CA 1
ATOM 726 C C . LEU A 1 90 ? 3.592 -9.43 -7.945 1 95.94 90 LEU A C 1
ATOM 728 O O . LEU A 1 90 ? 3.773 -8.25 -7.641 1 95.94 90 LEU A O 1
ATOM 732 N N . VAL A 1 91 ? 4.539 -10.211 -8.445 1 94.06 91 VAL A N 1
ATOM 733 C CA . VAL A 1 91 ? 5.836 -9.672 -8.844 1 94.06 91 VAL A CA 1
ATOM 734 C C . VAL A 1 91 ? 6.086 -9.977 -10.32 1 94.06 91 VAL A C 1
ATOM 736 O O . VAL A 1 91 ? 6.023 -11.133 -10.75 1 94.06 91 VAL A O 1
ATOM 739 N N . THR A 1 92 ? 6.34 -8.898 -11.07 1 94.69 92 THR A N 1
ATOM 740 C CA . THR A 1 92 ? 6.5 -9.07 -12.516 1 94.69 92 THR A CA 1
ATOM 741 C C . THR A 1 92 ? 7.621 -10.062 -12.82 1 94.69 92 THR A C 1
ATOM 743 O O . THR A 1 92 ? 8.641 -10.078 -12.125 1 94.69 92 THR A O 1
ATOM 746 N N . LYS A 1 93 ? 7.492 -10.867 -13.812 1 96.81 93 LYS A N 1
ATOM 747 C CA . LYS A 1 93 ? 8.516 -11.82 -14.227 1 96.81 93 LYS A CA 1
ATOM 748 C C . LYS A 1 93 ? 9.703 -11.109 -14.883 1 96.81 93 LYS A C 1
ATOM 750 O O . LYS A 1 93 ? 10.75 -11.719 -15.102 1 96.81 93 LYS A O 1
ATOM 755 N N . LYS A 1 94 ? 9.523 -9.805 -15.156 1 92.06 94 LYS A N 1
ATOM 756 C CA . LYS A 1 94 ? 10.594 -9.008 -15.75 1 92.06 94 LYS A CA 1
ATOM 757 C C . LYS A 1 94 ? 11.734 -8.797 -14.758 1 92.06 94 LYS A C 1
ATOM 759 O O . LYS A 1 94 ? 12.836 -8.414 -15.141 1 92.06 94 LYS A O 1
ATOM 764 N N . ILE A 1 95 ? 11.453 -8.898 -13.453 1 85.25 95 ILE A N 1
ATOM 765 C CA . ILE A 1 95 ? 12.477 -8.781 -12.414 1 85.25 95 ILE A CA 1
ATOM 766 C C . ILE A 1 95 ? 12.609 -10.102 -11.664 1 85.25 95 ILE A C 1
ATOM 768 O O . ILE A 1 95 ? 11.609 -10.797 -11.445 1 85.25 95 ILE A O 1
ATOM 772 N N . LYS A 1 96 ? 13.844 -10.422 -11.344 1 92.62 96 LYS A N 1
ATOM 773 C CA . LYS A 1 96 ? 14.055 -11.641 -10.57 1 92.62 96 LYS A CA 1
ATOM 774 C C . LYS A 1 96 ? 13.82 -11.391 -9.086 1 92.62 96 LYS A C 1
ATOM 776 O O . LYS A 1 96 ? 14.562 -10.633 -8.453 1 92.62 96 LYS A O 1
ATOM 781 N N . PHE A 1 97 ? 12.805 -11.922 -8.586 1 91.94 97 PHE A N 1
ATOM 782 C CA . PHE A 1 97 ? 12.531 -11.961 -7.152 1 91.94 97 PHE A CA 1
ATOM 783 C C . PHE A 1 97 ? 12.883 -13.328 -6.574 1 91.94 97 PHE A C 1
ATOM 785 O O . PHE A 1 97 ? 12.148 -14.297 -6.77 1 91.94 97 PHE A O 1
ATOM 792 N N . ASP A 1 98 ? 14.031 -13.375 -5.938 1 94.69 98 ASP A N 1
ATOM 793 C CA . ASP A 1 98 ? 14.492 -14.625 -5.344 1 94.69 98 ASP A CA 1
ATOM 794 C C . ASP A 1 98 ? 13.844 -14.852 -3.977 1 94.69 98 ASP A C 1
ATOM 796 O O . ASP A 1 98 ? 14.391 -14.445 -2.951 1 94.69 98 ASP A O 1
ATOM 800 N N . ILE A 1 99 ? 12.641 -15.469 -4.031 1 93.94 99 ILE A N 1
ATOM 801 C CA . ILE A 1 99 ? 11.867 -15.688 -2.812 1 93.94 99 ILE A CA 1
ATOM 802 C C . ILE A 1 99 ? 12.555 -16.75 -1.95 1 93.94 99 ILE A C 1
ATOM 804 O O . ILE A 1 99 ? 13.016 -17.766 -2.461 1 93.94 99 ILE A O 1
ATOM 808 N N . PHE A 1 100 ? 12.656 -16.5 -0.658 1 93.94 100 PHE A N 1
ATOM 809 C CA . PHE A 1 100 ? 13.227 -17.531 0.194 1 93.94 100 PHE A CA 1
ATOM 810 C C . PHE A 1 100 ? 12.328 -17.812 1.389 1 93.94 100 PHE A C 1
ATOM 812 O O . PHE A 1 100 ? 12.547 -18.766 2.137 1 93.94 100 PHE A O 1
ATOM 819 N N . LYS A 1 101 ? 11.242 -17.016 1.579 1 91.69 101 LYS A N 1
ATOM 820 C CA . LYS A 1 101 ? 10.281 -17.25 2.648 1 91.69 101 LYS A CA 1
ATOM 821 C C . LYS A 1 101 ? 8.883 -16.812 2.24 1 91.69 101 LYS A C 1
ATOM 823 O O . LYS A 1 101 ? 8.719 -15.742 1.64 1 91.69 101 LYS A O 1
ATOM 828 N N . GLU A 1 102 ? 7.93 -17.625 2.439 1 94.81 102 GLU A N 1
ATOM 829 C CA . GLU A 1 102 ? 6.512 -17.328 2.26 1 94.81 102 GLU A CA 1
ATOM 830 C C . GLU A 1 102 ? 5.695 -17.766 3.471 1 94.81 102 GLU A C 1
ATOM 832 O O . GLU A 1 102 ? 5.824 -18.906 3.928 1 94.81 102 GLU A O 1
ATOM 837 N N . VAL A 1 103 ? 4.941 -16.812 4.027 1 92.38 103 VAL A N 1
ATOM 838 C CA . VAL A 1 103 ? 4.027 -17.125 5.121 1 92.38 103 VAL A CA 1
ATOM 839 C C . VAL A 1 103 ? 2.619 -16.641 4.77 1 92.38 103 VAL A C 1
ATOM 841 O O . VAL A 1 103 ? 2.439 -15.523 4.289 1 92.38 103 VAL A O 1
ATOM 844 N N . LYS A 1 104 ? 1.674 -17.531 4.867 1 93.31 104 LYS A N 1
ATOM 845 C CA . LYS A 1 104 ? 0.295 -17.125 4.598 1 93.31 104 LYS A CA 1
ATOM 846 C C . LYS A 1 104 ? -0.68 -17.875 5.5 1 93.31 104 LYS A C 1
ATOM 848 O O . LYS A 1 104 ? -0.345 -18.938 6.043 1 93.31 104 LYS A O 1
ATOM 853 N N . ASP A 1 105 ? -1.809 -17.312 5.754 1 90.62 105 ASP A N 1
ATOM 854 C CA . ASP A 1 105 ? -2.867 -18.031 6.457 1 90.62 105 ASP A CA 1
ATOM 855 C C . ASP A 1 105 ? -3.738 -18.812 5.48 1 90.62 105 ASP A C 1
ATOM 857 O O . ASP A 1 105 ? -3.412 -18.922 4.297 1 90.62 105 ASP A O 1
ATOM 861 N N . LYS A 1 106 ? -4.723 -19.453 5.992 1 90.38 106 LYS A N 1
ATOM 862 C CA . LYS A 1 106 ? -5.637 -20.219 5.148 1 90.38 106 LYS A CA 1
ATOM 863 C C . LYS A 1 106 ? -7.012 -19.547 5.086 1 90.38 106 LYS A C 1
ATOM 865 O O . LYS A 1 106 ? -8 -20.203 4.754 1 90.38 106 LYS A O 1
ATOM 870 N N . GLU A 1 107 ? -7.016 -18.281 5.422 1 90.88 107 GLU A N 1
ATOM 871 C CA . GLU A 1 107 ? -8.305 -17.594 5.516 1 90.88 107 GLU A CA 1
ATOM 872 C C . GLU A 1 107 ? -8.391 -16.438 4.516 1 90.88 107 GLU A C 1
ATOM 874 O O . GLU A 1 107 ? -9.367 -15.695 4.508 1 90.88 107 GLU A O 1
ATOM 879 N N . GLY A 1 108 ? -7.324 -16.25 3.76 1 93.19 108 GLY A N 1
ATOM 880 C CA . GLY A 1 108 ? -7.332 -15.188 2.777 1 93.19 108 GLY A CA 1
ATOM 881 C C . GLY A 1 108 ? -7.086 -13.82 3.385 1 93.19 108 GLY A C 1
ATOM 882 O O . GLY A 1 108 ? -7.508 -12.797 2.828 1 93.19 108 GLY A O 1
ATOM 883 N N . ARG A 1 109 ? -6.387 -13.812 4.602 1 88.75 109 ARG A N 1
ATOM 884 C CA . ARG A 1 109 ? -6.27 -12.547 5.328 1 88.75 109 ARG A CA 1
ATOM 885 C C . ARG A 1 109 ? -4.84 -12.023 5.285 1 88.75 109 ARG A C 1
ATOM 887 O O . ARG A 1 109 ? -4.609 -10.828 5.449 1 88.75 109 ARG A O 1
ATOM 894 N N . TYR A 1 110 ? -3.904 -12.914 4.996 1 88.62 110 TYR A N 1
ATOM 895 C CA . TYR A 1 110 ? -2.523 -12.484 5.184 1 88.62 110 TYR A CA 1
ATOM 896 C C . TYR A 1 110 ? -1.572 -13.297 4.316 1 88.62 110 TYR A C 1
ATOM 898 O O . TYR A 1 110 ? -1.739 -14.508 4.172 1 88.62 110 TYR A O 1
ATOM 906 N N . ILE A 1 111 ? -0.563 -12.594 3.689 1 92.69 111 ILE A N 1
ATOM 907 C CA . ILE A 1 111 ? 0.548 -13.258 3.02 1 92.69 111 ILE A CA 1
ATOM 908 C C . ILE A 1 111 ? 1.812 -12.414 3.15 1 92.69 111 ILE A C 1
ATOM 910 O O . ILE A 1 111 ? 1.759 -11.188 3.047 1 92.69 111 ILE A O 1
ATOM 914 N N . LEU A 1 112 ? 2.893 -13.055 3.504 1 90.56 112 LEU A N 1
ATOM 915 C CA . LEU A 1 112 ? 4.227 -12.461 3.594 1 90.56 112 LEU A CA 1
ATOM 916 C C . LEU A 1 112 ? 5.191 -13.156 2.639 1 90.56 112 LEU A C 1
ATOM 918 O O . LEU A 1 112 ? 5.234 -14.391 2.578 1 90.56 112 LEU A O 1
ATOM 922 N N . ALA A 1 113 ? 5.859 -12.406 1.797 1 92.81 113 ALA A N 1
ATOM 923 C CA . ALA A 1 113 ? 6.898 -12.914 0.905 1 92.81 113 ALA A CA 1
ATOM 924 C C . ALA A 1 113 ? 8.219 -12.188 1.139 1 92.81 113 ALA A C 1
ATOM 926 O O . ALA A 1 113 ? 8.273 -10.953 1.086 1 92.81 113 ALA A O 1
ATOM 927 N N . LYS A 1 114 ? 9.242 -12.969 1.473 1 88.31 114 LYS A N 1
ATOM 928 C CA . LYS A 1 114 ? 10.594 -12.43 1.614 1 88.31 114 LYS A CA 1
ATOM 929 C C . LYS A 1 114 ? 11.5 -12.922 0.495 1 88.31 114 LYS A C 1
ATOM 931 O O . LYS A 1 114 ? 11.492 -14.109 0.158 1 88.31 114 LYS A O 1
ATOM 936 N N . GLY A 1 115 ? 12.219 -11.969 -0.071 1 87.81 115 GLY A N 1
ATOM 937 C CA . GLY A 1 115 ? 13.141 -12.32 -1.142 1 87.81 115 GLY A CA 1
ATOM 938 C C . GLY A 1 115 ? 14.141 -11.219 -1.455 1 87.81 115 GLY A C 1
ATOM 939 O O . GLY A 1 115 ? 14.289 -10.273 -0.68 1 87.81 115 GLY A O 1
ATOM 940 N N . LYS A 1 116 ? 14.852 -11.43 -2.529 1 83.56 116 LYS A N 1
ATOM 941 C CA . LYS A 1 116 ? 15.852 -10.461 -2.955 1 83.56 116 LYS A CA 1
ATOM 942 C C . LYS A 1 116 ? 15.578 -9.977 -4.379 1 83.56 116 LYS A C 1
ATOM 944 O O . LYS A 1 116 ? 15.195 -10.766 -5.242 1 83.56 116 LYS A O 1
ATOM 949 N N . ILE A 1 117 ? 15.633 -8.711 -4.535 1 80.31 117 ILE A N 1
ATOM 950 C CA . ILE A 1 117 ? 15.68 -8.102 -5.859 1 80.31 117 ILE A CA 1
ATOM 951 C C . ILE A 1 117 ? 17 -7.352 -6.043 1 80.31 117 ILE A C 1
ATOM 953 O O . ILE A 1 117 ? 17.312 -6.445 -5.27 1 80.31 117 ILE A O 1
ATOM 957 N N . ASN A 1 118 ? 17.828 -7.711 -7 1 75.94 118 ASN A N 1
ATOM 958 C CA . ASN A 1 118 ? 19.156 -7.125 -7.207 1 75.94 118 ASN A CA 1
ATOM 959 C C . ASN A 1 118 ? 19.969 -7.105 -5.914 1 75.94 118 ASN A C 1
ATOM 961 O O . ASN A 1 118 ? 20.516 -6.07 -5.539 1 75.94 118 ASN A O 1
ATOM 965 N N . ASN A 1 119 ? 19.922 -8.18 -5.188 1 76.31 119 ASN A N 1
ATOM 966 C CA . ASN A 1 119 ? 20.688 -8.453 -3.973 1 76.31 119 ASN A CA 1
ATOM 967 C C . ASN A 1 119 ? 20.188 -7.598 -2.803 1 76.31 119 ASN A C 1
ATOM 969 O O . ASN A 1 119 ? 20.844 -7.547 -1.756 1 76.31 119 ASN A O 1
ATOM 973 N N . ASN A 1 120 ? 19.078 -6.91 -3.066 1 73.44 120 ASN A N 1
ATOM 974 C CA . ASN A 1 120 ? 18.438 -6.188 -1.974 1 73.44 120 ASN A CA 1
ATOM 975 C C . ASN A 1 120 ? 17.312 -7 -1.344 1 73.44 120 ASN A C 1
ATOM 977 O O . ASN A 1 120 ? 16.438 -7.5 -2.047 1 73.44 120 ASN A O 1
ATOM 981 N N . LEU A 1 121 ? 17.422 -7.141 -0.04 1 79.81 121 LEU A N 1
ATOM 982 C CA . LEU A 1 121 ? 16.406 -7.891 0.679 1 79.81 121 LEU A CA 1
ATOM 983 C C . LEU A 1 121 ? 15.07 -7.141 0.671 1 79.81 121 LEU A C 1
ATOM 985 O O . LEU A 1 121 ? 15.039 -5.926 0.882 1 79.81 121 LEU A O 1
ATOM 989 N N . MET A 1 122 ? 14.062 -7.926 0.336 1 83.38 122 MET A N 1
ATOM 990 C CA . MET A 1 122 ? 12.727 -7.344 0.3 1 83.38 122 MET A CA 1
ATOM 991 C C . MET A 1 122 ? 11.734 -8.211 1.072 1 83.38 122 MET A C 1
ATOM 993 O O . MET A 1 122 ? 11.727 -9.43 0.921 1 83.38 122 MET A O 1
ATOM 997 N N . THR A 1 123 ? 11.047 -7.547 1.973 1 85.44 123 THR A N 1
ATOM 998 C CA . THR A 1 123 ? 9.922 -8.188 2.645 1 85.44 123 THR A CA 1
ATOM 999 C C . THR A 1 123 ? 8.602 -7.543 2.232 1 85.44 123 THR A C 1
ATOM 1001 O O . THR A 1 123 ? 8.422 -6.336 2.396 1 85.44 123 THR A O 1
ATOM 1004 N N . LEU A 1 124 ? 7.734 -8.336 1.65 1 89.44 124 LEU A N 1
ATOM 1005 C CA . LEU A 1 124 ? 6.418 -7.891 1.211 1 89.44 124 LEU A CA 1
ATOM 1006 C C . LEU A 1 124 ? 5.32 -8.5 2.074 1 89.44 124 LEU A C 1
ATOM 1008 O O . LEU A 1 124 ? 5.258 -9.719 2.238 1 89.44 124 LEU A O 1
ATOM 1012 N N . VAL A 1 125 ? 4.535 -7.629 2.672 1 88.62 125 VAL A N 1
ATOM 1013 C CA . VAL A 1 125 ? 3.441 -8.094 3.516 1 88.62 125 VAL A CA 1
ATOM 1014 C C . VAL A 1 125 ? 2.121 -7.504 3.023 1 88.62 125 VAL A C 1
ATOM 1016 O O . VAL A 1 125 ? 2.02 -6.293 2.807 1 88.62 125 VAL A O 1
ATOM 1019 N N . ASN A 1 126 ? 1.173 -8.359 2.799 1 90.56 126 ASN A N 1
ATOM 1020 C CA . ASN A 1 126 ? -0.162 -7.984 2.344 1 90.56 126 ASN A CA 1
ATOM 1021 C C . ASN A 1 126 ? -1.242 -8.516 3.279 1 90.56 126 ASN A C 1
ATOM 1023 O O . ASN A 1 126 ? -1.355 -9.727 3.477 1 90.56 126 ASN A O 1
ATOM 1027 N N . ILE A 1 127 ? -1.967 -7.57 3.906 1 86.44 127 ILE A N 1
ATOM 1028 C CA . ILE A 1 127 ? -2.939 -7.961 4.922 1 86.44 127 ILE A CA 1
ATOM 1029 C C . ILE A 1 127 ? -4.301 -7.348 4.594 1 86.44 127 ILE A C 1
ATOM 1031 O O . ILE A 1 127 ? -4.383 -6.18 4.211 1 86.44 127 ILE A O 1
ATOM 1035 N N . TYR A 1 128 ? -5.27 -8.172 4.688 1 86.31 128 TYR A N 1
ATOM 1036 C CA . TYR A 1 128 ? -6.645 -7.684 4.676 1 86.31 128 TYR A CA 1
ATOM 1037 C C . TYR A 1 128 ? -7.348 -8.008 5.988 1 86.31 128 TYR A C 1
ATOM 1039 O O . TYR A 1 128 ? -7.406 -9.164 6.402 1 86.31 128 TYR A O 1
ATOM 1047 N N . THR A 1 129 ? -7.801 -6.988 6.738 1 79.44 129 THR A N 1
ATOM 1048 C CA . THR A 1 129 ? -8.578 -7.145 7.961 1 79.44 129 THR A CA 1
ATOM 1049 C C . THR A 1 129 ? -9.797 -6.227 7.949 1 79.44 129 THR A C 1
ATOM 1051 O O . THR A 1 129 ? -9.672 -5.027 7.68 1 79.44 129 THR A O 1
ATOM 1054 N N . PRO A 1 130 ? -10.984 -6.875 8.211 1 75.62 130 PRO A N 1
ATOM 1055 C CA . PRO A 1 130 ? -12.164 -6.004 8.281 1 75.62 130 PRO A CA 1
ATOM 1056 C C . PRO A 1 130 ? -12.055 -4.953 9.391 1 75.62 130 PRO A C 1
ATOM 1058 O O . PRO A 1 130 ? -11.336 -5.16 10.367 1 75.62 130 PRO A O 1
ATOM 1061 N N . PRO A 1 131 ? -12.562 -3.721 9.18 1 64.56 131 PRO A N 1
ATOM 1062 C CA . PRO A 1 131 ? -12.484 -2.637 10.164 1 64.56 131 PRO A CA 1
ATOM 1063 C C . PRO A 1 131 ? -12.898 -3.078 11.562 1 64.56 131 PRO A C 1
ATOM 1065 O O . PRO A 1 131 ? -12.414 -2.531 12.555 1 64.56 131 PRO A O 1
ATOM 1068 N N . GLU A 1 132 ? -13.828 -3.928 11.734 1 59.94 132 GLU A N 1
ATOM 1069 C CA . GLU A 1 132 ? -14.344 -4.328 13.039 1 59.94 132 GLU A CA 1
ATOM 1070 C C . GLU A 1 132 ? -13.266 -5.012 13.875 1 59.94 132 GLU A C 1
ATOM 1072 O O . GLU A 1 132 ? -13.352 -5.039 15.109 1 59.94 132 GLU A O 1
ATOM 1077 N N . ILE A 1 133 ? -12.344 -5.504 13.227 1 52.03 133 ILE A N 1
ATOM 1078 C CA . ILE A 1 133 ? -11.328 -6.238 13.961 1 52.03 133 ILE A CA 1
ATOM 1079 C C . ILE A 1 133 ? -10.141 -5.324 14.25 1 52.03 133 ILE A C 1
ATOM 1081 O O . ILE A 1 133 ? -9.391 -4.957 13.344 1 52.03 133 ILE A O 1
ATOM 1085 N N . THR A 1 134 ? -10.32 -4.352 14.984 1 49.66 134 THR A N 1
ATOM 1086 C CA . THR A 1 134 ? -9.43 -3.234 15.281 1 49.66 134 THR A CA 1
ATOM 1087 C C . THR A 1 134 ? -8.039 -3.736 15.648 1 49.66 134 THR A C 1
ATOM 1089 O O . THR A 1 134 ? -7.074 -2.969 15.641 1 49.66 134 THR A O 1
ATOM 1092 N N . THR A 1 135 ? -7.891 -4.938 16.234 1 45.62 135 THR A N 1
ATOM 1093 C CA . THR A 1 135 ? -6.578 -5.258 16.781 1 45.62 135 THR A CA 1
ATOM 1094 C C . THR A 1 135 ? -5.605 -5.645 15.672 1 45.62 135 THR A C 1
ATOM 1096 O O . THR A 1 135 ? -5.754 -6.695 15.055 1 45.62 135 THR A O 1
ATOM 1099 N N . PHE A 1 136 ? -5.461 -4.762 14.945 1 46.41 136 PHE A N 1
ATOM 1100 C CA . PHE A 1 136 ? -4.457 -5.113 13.945 1 46.41 136 PHE A CA 1
ATOM 1101 C C . PHE A 1 136 ? -3.18 -5.609 14.617 1 46.41 136 PHE A C 1
ATOM 1103 O O . PHE A 1 136 ? -2.508 -4.848 15.32 1 46.41 136 PHE A O 1
ATOM 1110 N N . LYS A 1 137 ? -3.166 -6.84 15.016 1 49.22 137 LYS A N 1
ATOM 1111 C CA . LYS A 1 137 ? -1.901 -7.402 15.477 1 49.22 137 LYS A CA 1
ATOM 1112 C C . LYS A 1 137 ? -0.999 -7.77 14.305 1 49.22 137 LYS A C 1
ATOM 1114 O O . LYS A 1 137 ? -1.384 -8.562 13.445 1 49.22 137 LYS A O 1
ATOM 1119 N N . TYR A 1 138 ? -0.523 -6.816 13.656 1 48.94 138 TYR A N 1
ATOM 1120 C CA . TYR A 1 138 ? 0.575 -7.371 12.867 1 48.94 138 TYR A CA 1
ATOM 1121 C C . TYR A 1 138 ? 1.818 -7.562 13.727 1 48.94 138 TYR A C 1
ATOM 1123 O O . TYR A 1 138 ? 2.186 -6.68 14.508 1 48.94 138 TYR A O 1
ATOM 1131 N N . ARG A 1 139 ? 1.778 -8.727 14.352 1 44.75 139 ARG A N 1
ATOM 1132 C CA . ARG A 1 139 ? 3.012 -9.031 15.07 1 44.75 139 ARG A CA 1
ATOM 1133 C C . ARG A 1 139 ? 4.234 -8.703 14.219 1 44.75 139 ARG A C 1
ATOM 1135 O O . ARG A 1 139 ? 4.254 -8.984 13.023 1 44.75 139 ARG A O 1
ATOM 1142 N N . LYS A 1 140 ? 5.102 -7.898 14.945 1 45.06 140 LYS A N 1
ATOM 1143 C CA . LYS A 1 140 ? 6.43 -7.562 14.438 1 45.06 140 LYS A CA 1
ATOM 1144 C C . LYS A 1 140 ? 7.051 -8.742 13.695 1 45.06 140 LYS A C 1
ATOM 1146 O O . LYS A 1 140 ? 7.211 -9.828 14.266 1 45.06 140 LYS A O 1
ATOM 1151 N N . CYS A 1 141 ? 6.684 -8.992 12.555 1 37.66 141 CYS A N 1
ATOM 1152 C CA . CYS A 1 141 ? 7.711 -9.883 12.031 1 37.66 141 CYS A CA 1
ATOM 1153 C C . CYS A 1 141 ? 9.102 -9.375 12.391 1 37.66 141 CYS A C 1
ATOM 1155 O O . CYS A 1 141 ? 9.5 -8.289 11.969 1 37.66 141 CYS A O 1
ATOM 1157 N N . LYS A 1 142 ? 9.562 -9.594 13.594 1 38.66 142 LYS A N 1
ATOM 1158 C CA . LYS A 1 142 ? 10.922 -9.312 14.031 1 38.66 142 LYS A CA 1
ATOM 1159 C C . LYS A 1 142 ? 11.914 -9.477 12.883 1 38.66 142 LYS A C 1
ATOM 1161 O O . LYS A 1 142 ? 13.102 -9.719 13.102 1 38.66 142 LYS A O 1
ATOM 1166 N N . SER A 1 143 ? 11.789 -9.219 11.719 1 33.25 143 SER A N 1
ATOM 1167 C CA . SER A 1 143 ? 12.875 -9.5 10.789 1 33.25 143 SER A CA 1
ATOM 1168 C C . SER A 1 143 ? 14.023 -8.516 10.961 1 33.25 143 SER A C 1
ATOM 1170 O O . SER A 1 143 ? 13.805 -7.34 11.258 1 33.25 143 SER A O 1
ATOM 1172 N N . ASN A 1 144 ? 15.336 -8.984 11.422 1 31.42 144 ASN A N 1
ATOM 1173 C CA . ASN A 1 144 ? 16.656 -8.406 11.188 1 31.42 144 ASN A CA 1
ATOM 1174 C C . ASN A 1 144 ? 16.734 -7.734 9.812 1 31.42 144 ASN A C 1
ATOM 1176 O O . ASN A 1 144 ? 17.812 -7.621 9.234 1 31.42 144 ASN A O 1
ATOM 1180 N N . VAL A 1 145 ? 15.906 -7.758 9.016 1 32.59 145 VAL A N 1
ATOM 1181 C CA . VAL A 1 145 ? 16.109 -7.457 7.602 1 32.59 145 VAL A CA 1
ATOM 1182 C C . VAL A 1 145 ? 16.125 -5.945 7.391 1 32.59 145 VAL A C 1
ATOM 1184 O O . VAL A 1 145 ? 15.344 -5.223 8.023 1 32.59 145 VAL A O 1
ATOM 1187 N N . SER A 1 146 ? 17.172 -5.391 6.746 1 31.41 146 SER A N 1
ATOM 1188 C CA . SER A 1 146 ? 17.562 -4.023 6.402 1 31.41 146 SER A CA 1
ATOM 1189 C C . SER A 1 146 ? 16.359 -3.217 5.918 1 31.41 146 SER A C 1
ATOM 1191 O O . SER A 1 146 ? 16.109 -2.107 6.395 1 31.41 146 SER A O 1
ATOM 1193 N N . THR A 1 147 ? 16.031 -3.479 4.5 1 33.41 147 THR A N 1
ATOM 1194 C CA . THR A 1 147 ? 14.977 -2.686 3.875 1 33.41 147 THR A CA 1
ATOM 1195 C C . THR A 1 147 ? 13.625 -3.389 3.992 1 33.41 147 THR A C 1
ATOM 1197 O O . THR A 1 147 ? 13.492 -4.551 3.604 1 33.41 147 THR A O 1
ATOM 1200 N N . PHE A 1 148 ? 12.875 -3.363 5.004 1 37.12 148 PHE A N 1
ATOM 1201 C CA . PHE A 1 148 ? 11.523 -3.875 5.219 1 37.12 148 PHE A CA 1
ATOM 1202 C C . PHE A 1 148 ? 10.508 -3.082 4.406 1 37.12 148 PHE A C 1
ATOM 1204 O O . PHE A 1 148 ? 10.297 -1.893 4.656 1 37.12 148 PHE A O 1
ATOM 1211 N N . LEU A 1 149 ? 10.391 -3.334 3.201 1 44.84 149 LEU A N 1
ATOM 1212 C CA . LEU A 1 149 ? 9.297 -2.746 2.428 1 44.84 149 LEU A CA 1
ATOM 1213 C C . LEU A 1 149 ? 7.977 -3.434 2.748 1 44.84 149 LEU A C 1
ATOM 1215 O O . LEU A 1 149 ? 7.828 -4.641 2.533 1 44.84 149 LEU A O 1
ATOM 1219 N N . ILE A 1 150 ? 7.301 -3.244 3.863 1 41.12 150 ILE A N 1
ATOM 1220 C CA . ILE A 1 150 ? 5.906 -3.65 4.035 1 41.12 150 ILE A CA 1
ATOM 1221 C C . ILE A 1 150 ? 4.992 -2.688 3.281 1 41.12 150 ILE A C 1
ATOM 1223 O O . ILE A 1 150 ? 5.035 -1.476 3.506 1 41.12 150 ILE A O 1
ATOM 1227 N N . THR A 1 151 ? 4.77 -2.734 2.309 1 34.84 151 THR A N 1
ATOM 1228 C CA . THR A 1 151 ? 3.83 -1.912 1.556 1 34.84 151 THR A CA 1
ATOM 1229 C C . THR A 1 151 ? 2.395 -2.363 1.807 1 34.84 151 THR A C 1
ATOM 1231 O O . THR A 1 151 ? 2.053 -3.525 1.569 1 34.84 151 THR A O 1
ATOM 1234 N N . ILE A 1 152 ? 1.82 -2.047 2.775 1 29.14 152 ILE A N 1
ATOM 1235 C CA . ILE A 1 152 ? 0.506 -2.398 3.303 1 29.14 152 ILE A CA 1
ATOM 1236 C C . ILE A 1 152 ? -0.568 -1.564 2.607 1 29.14 152 ILE A C 1
ATOM 1238 O O . ILE A 1 152 ? -0.506 -0.333 2.609 1 29.14 152 ILE A O 1
ATOM 1242 N N . HIS A 1 153 ? -1.02 -1.982 1.654 1 25.06 153 HIS A N 1
ATOM 1243 C CA . HIS A 1 153 ? -2.225 -1.357 1.119 1 25.06 153 HIS A CA 1
ATOM 1244 C C . HIS A 1 153 ? -3.385 -1.468 2.1 1 25.06 153 HIS A C 1
ATOM 1246 O O . HIS A 1 153 ? -3.766 -2.572 2.498 1 25.06 153 HIS A O 1
ATOM 1252 N N . LEU A 1 154 ? -3.35 -0.552 2.965 1 23.16 154 LEU A N 1
ATOM 1253 C CA . LEU A 1 154 ? -4.625 -0.553 3.67 1 23.16 154 LEU A CA 1
ATOM 1254 C C . LEU A 1 154 ? -5.777 -0.258 2.713 1 23.16 154 LEU A C 1
ATOM 1256 O O . LEU A 1 154 ? -5.633 0.553 1.796 1 23.16 154 LEU A O 1
ATOM 1260 N N . MET B 1 1 ? 65.625 10.586 9.516 1 27.72 1 MET B N 1
ATOM 1261 C CA . MET B 1 1 ? 64.625 10 10.352 1 27.72 1 MET B CA 1
ATOM 1262 C C . MET B 1 1 ? 63.219 10.242 9.75 1 27.72 1 MET B C 1
ATOM 1264 O O . MET B 1 1 ? 62.75 11.375 9.711 1 27.72 1 MET B O 1
ATOM 1268 N N . VAL B 1 2 ? 62.844 9.508 8.648 1 27.19 2 VAL B N 1
ATOM 1269 C CA . VAL B 1 2 ? 61.781 9.656 7.672 1 27.19 2 VAL B CA 1
ATOM 1270 C C . VAL B 1 2 ? 60.438 9.336 8.32 1 27.19 2 VAL B C 1
ATOM 1272 O O . VAL B 1 2 ? 60.219 8.219 8.805 1 27.19 2 VAL B O 1
ATOM 1275 N N . ILE B 1 3 ? 59.812 10.336 9.07 1 25.03 3 ILE B N 1
ATOM 1276 C CA . ILE B 1 3 ? 58.562 10.25 9.789 1 25.03 3 ILE B CA 1
ATOM 1277 C C . ILE B 1 3 ? 57.469 9.742 8.844 1 25.03 3 ILE B C 1
ATOM 1279 O O . ILE B 1 3 ? 57.156 10.398 7.848 1 25.03 3 ILE B O 1
ATOM 1283 N N . ARG B 1 4 ? 57.344 8.383 8.664 1 26.06 4 ARG B N 1
ATOM 1284 C CA . ARG B 1 4 ? 56.312 7.668 7.91 1 26.06 4 ARG B CA 1
ATOM 1285 C C . ARG B 1 4 ? 54.906 8.039 8.406 1 26.06 4 ARG B C 1
ATOM 1287 O O . ARG B 1 4 ? 54.531 7.703 9.531 1 26.06 4 ARG B O 1
ATOM 1294 N N . GLN B 1 5 ? 54.5 9.289 8.305 1 23.73 5 GLN B N 1
ATOM 1295 C CA . GLN B 1 5 ? 53.125 9.664 8.703 1 23.73 5 GLN B CA 1
ATOM 1296 C C . GLN B 1 5 ? 52.094 8.742 8.062 1 23.73 5 GLN B C 1
ATOM 1298 O O . GLN B 1 5 ? 51.938 8.75 6.84 1 23.73 5 GLN B O 1
ATOM 1303 N N . ALA B 1 6 ? 52.062 7.461 8.484 1 28.16 6 ALA B N 1
ATOM 1304 C CA . ALA B 1 6 ? 51 6.504 8.141 1 28.16 6 ALA B CA 1
ATOM 1305 C C . ALA B 1 6 ? 49.625 7.113 8.336 1 28.16 6 ALA B C 1
ATOM 1307 O O . ALA B 1 6 ? 49.25 7.469 9.453 1 28.16 6 ALA B O 1
ATOM 1308 N N . THR B 1 7 ? 49.281 8.148 7.543 1 27.86 7 THR B N 1
ATOM 1309 C CA . THR B 1 7 ? 47.906 8.688 7.508 1 27.86 7 THR B CA 1
ATOM 1310 C C . THR B 1 7 ? 46.875 7.566 7.605 1 27.86 7 THR B C 1
ATOM 1312 O O . THR B 1 7 ? 46.969 6.586 6.863 1 27.86 7 THR B O 1
ATOM 1315 N N . ASN B 1 8 ? 46.531 7.207 8.836 1 29.7 8 ASN B N 1
ATOM 1316 C CA . ASN B 1 8 ? 45.406 6.367 9.219 1 29.7 8 ASN B CA 1
ATOM 1317 C C . ASN B 1 8 ? 44.188 6.59 8.305 1 29.7 8 ASN B C 1
ATOM 1319 O O . ASN B 1 8 ? 43.594 7.656 8.32 1 29.7 8 ASN B O 1
ATOM 1323 N N . LEU B 1 9 ? 44.375 6.281 6.996 1 27.41 9 LEU B N 1
ATOM 1324 C CA . LEU B 1 9 ? 43.219 6.109 6.098 1 27.41 9 LEU B CA 1
ATOM 1325 C C . LEU B 1 9 ? 42.062 5.426 6.816 1 27.41 9 LEU B C 1
ATOM 1327 O O . LEU B 1 9 ? 42.156 4.238 7.133 1 27.41 9 LEU B O 1
ATOM 1331 N N . ASN B 1 10 ? 41.719 5.93 7.996 1 29.27 10 ASN B N 1
ATOM 1332 C CA . ASN B 1 10 ? 40.469 5.562 8.602 1 29.27 10 ASN B CA 1
ATOM 1333 C C . ASN B 1 10 ? 39.438 5.094 7.551 1 29.27 10 ASN B C 1
ATOM 1335 O O . ASN B 1 10 ? 39.375 5.66 6.461 1 29.27 10 ASN B O 1
ATOM 1339 N N . HIS B 1 11 ? 39.219 3.766 7.562 1 27.89 11 HIS B N 1
ATOM 1340 C CA . HIS B 1 11 ? 38.219 2.93 6.926 1 27.89 11 HIS B CA 1
ATOM 1341 C C . HIS B 1 11 ? 36.875 3.66 6.824 1 27.89 11 HIS B C 1
ATOM 1343 O O . HIS B 1 11 ? 36.219 3.896 7.84 1 27.89 11 HIS B O 1
ATOM 1349 N N . LEU B 1 12 ? 36.812 4.805 6.23 1 27.83 12 LEU B N 1
ATOM 1350 C CA . LEU B 1 12 ? 35.531 5.199 5.695 1 27.83 12 LEU B CA 1
ATOM 1351 C C . LEU B 1 12 ? 34.75 3.982 5.23 1 27.83 12 LEU B C 1
ATOM 1353 O O . LEU B 1 12 ? 35 3.439 4.152 1 27.83 12 LEU B O 1
ATOM 1357 N N . THR B 1 13 ? 34.938 2.863 5.953 1 28.22 13 THR B N 1
ATOM 1358 C CA . THR B 1 13 ? 33.906 1.861 5.699 1 28.22 13 THR B CA 1
ATOM 1359 C C . THR B 1 13 ? 32.562 2.527 5.379 1 28.22 13 THR B C 1
ATOM 1361 O O . THR B 1 13 ? 32 3.238 6.215 1 28.22 13 THR B O 1
ATOM 1364 N N . PHE B 1 14 ? 32.562 3.188 4.34 1 27.22 14 PHE B N 1
ATOM 1365 C CA . PHE B 1 14 ? 31.281 3.449 3.707 1 27.22 14 PHE B CA 1
ATOM 1366 C C . PHE B 1 14 ? 30.234 2.432 4.16 1 27.22 14 PHE B C 1
ATOM 1368 O O . PHE B 1 14 ? 30.281 1.27 3.75 1 27.22 14 PHE B O 1
ATOM 1375 N N . MET B 1 15 ? 30.188 2.072 5.418 1 30.38 15 MET B N 1
ATOM 1376 C CA . MET B 1 15 ? 28.969 1.387 5.816 1 30.38 15 MET B CA 1
ATOM 1377 C C . MET B 1 15 ? 27.797 1.784 4.91 1 30.38 15 MET B C 1
ATOM 1379 O O . MET B 1 15 ? 27.391 2.945 4.898 1 30.38 15 MET B O 1
ATOM 1383 N N . MET B 1 16 ? 27.984 1.624 3.682 1 32.84 16 MET B N 1
ATOM 1384 C CA . MET B 1 16 ? 26.734 1.627 2.936 1 32.84 16 MET B CA 1
ATOM 1385 C C . MET B 1 16 ? 25.547 1.329 3.855 1 32.84 16 MET B C 1
ATOM 1387 O O . MET B 1 16 ? 25.328 0.177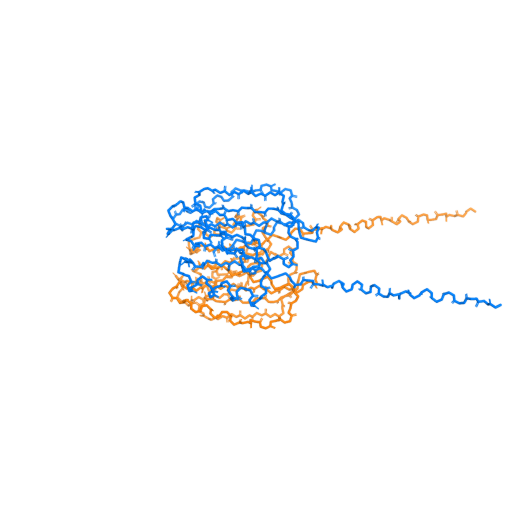 4.23 1 32.84 16 MET B O 1
ATOM 1391 N N . HIS B 1 17 ? 25.422 1.805 5.012 1 36.75 17 HIS B N 1
ATOM 1392 C CA . HIS B 1 17 ? 24.219 1.742 5.828 1 36.75 17 HIS B CA 1
ATOM 1393 C C . HIS B 1 17 ? 22.984 1.429 4.977 1 36.75 17 HIS B C 1
ATOM 1395 O O . HIS B 1 17 ? 22.578 2.246 4.148 1 36.75 17 HIS B O 1
ATOM 1401 N N . SER B 1 18 ? 22.953 0.337 4.254 1 46.25 18 SER B N 1
ATOM 1402 C CA . SER B 1 18 ? 21.766 -0.206 3.582 1 46.25 18 SER B CA 1
ATOM 1403 C C . SER B 1 18 ? 20.484 0.248 4.262 1 46.25 18 SER B C 1
ATOM 1405 O O . SER B 1 18 ? 20.062 -0.344 5.258 1 46.25 18 SER B O 1
ATOM 1407 N N . GLN B 1 19 ? 20.359 1.495 4.414 1 54.84 19 GLN B N 1
ATOM 1408 C CA . GLN B 1 19 ? 19.219 2.064 5.121 1 54.84 19 GLN B CA 1
ATOM 1409 C C . GLN B 1 19 ? 17.922 1.397 4.684 1 54.84 19 GLN B C 1
ATOM 1411 O O . GLN B 1 19 ? 17.672 1.23 3.488 1 54.84 19 GLN B O 1
ATOM 1416 N N . LYS B 1 20 ? 17.469 0.532 5.562 1 69.06 20 LYS B N 1
ATOM 1417 C CA . LYS B 1 20 ? 16.172 -0.132 5.469 1 69.06 20 LYS B CA 1
ATOM 1418 C C . LYS B 1 20 ? 15.039 0.885 5.352 1 69.06 20 LYS B C 1
ATOM 1420 O O . LYS B 1 20 ? 15.023 1.885 6.07 1 69.06 20 LYS B O 1
ATOM 1425 N N . LEU B 1 21 ? 14.422 0.894 4.168 1 77.31 21 LEU B N 1
ATOM 1426 C CA . LEU B 1 21 ? 13.25 1.738 3.996 1 77.31 21 LEU B CA 1
ATOM 1427 C C . LEU B 1 21 ? 11.969 0.965 4.316 1 77.31 21 LEU B C 1
ATOM 1429 O O . LEU B 1 21 ? 11.703 -0.078 3.713 1 77.31 21 LEU B O 1
ATOM 1433 N N . LYS B 1 22 ? 11.32 1.387 5.391 1 84.62 22 LYS B N 1
ATOM 1434 C CA . LYS B 1 22 ? 10.047 0.773 5.773 1 84.62 22 LYS B CA 1
ATOM 1435 C C . LYS B 1 22 ? 8.867 1.627 5.328 1 84.62 22 LYS B C 1
ATOM 1437 O O . LYS B 1 22 ? 8.727 2.777 5.746 1 84.62 22 LYS B O 1
ATOM 1442 N N . ILE B 1 23 ? 8.047 1.017 4.422 1 87.06 23 ILE B N 1
ATOM 1443 C CA . ILE B 1 23 ? 6.895 1.719 3.867 1 87.06 23 ILE B CA 1
ATOM 1444 C C . ILE B 1 23 ? 5.613 0.98 4.242 1 87.06 23 ILE B C 1
ATOM 1446 O O . ILE B 1 23 ? 5.559 -0.25 4.18 1 87.06 23 ILE B O 1
ATOM 1450 N N . MET B 1 24 ? 4.629 1.789 4.664 1 87.75 24 MET B N 1
ATOM 1451 C CA . MET B 1 24 ? 3.354 1.196 5.059 1 87.75 24 MET B CA 1
ATOM 1452 C C . MET B 1 24 ? 2.188 1.932 4.406 1 87.75 24 MET B C 1
ATOM 1454 O O . MET B 1 24 ? 2.195 3.16 4.316 1 87.75 24 MET B O 1
ATOM 1458 N N . SER B 1 25 ? 1.287 1.193 3.832 1 88.56 25 SER B N 1
ATOM 1459 C CA . SER B 1 25 ? -0.019 1.743 3.484 1 88.56 25 SER B CA 1
ATOM 1460 C C . SER B 1 25 ? -1.112 1.183 4.387 1 88.56 25 SER B C 1
ATOM 1462 O O . SER B 1 25 ? -1.183 -0.028 4.605 1 88.56 25 SER B O 1
ATOM 1464 N N . LEU B 1 26 ? -1.997 2.051 4.902 1 86.12 26 LEU B N 1
ATOM 1465 C CA . LEU B 1 26 ? -2.969 1.627 5.906 1 86.12 26 LEU B CA 1
ATOM 1466 C C . LEU B 1 26 ? -4.285 2.379 5.742 1 86.12 26 LEU B C 1
ATOM 1468 O O . LEU B 1 26 ? -4.309 3.611 5.773 1 86.12 26 LEU B O 1
ATOM 1472 N N . ASN B 1 27 ? -5.324 1.673 5.512 1 86.25 27 ASN B N 1
ATOM 1473 C CA . ASN B 1 27 ? -6.648 2.248 5.723 1 86.25 27 ASN B CA 1
ATOM 1474 C C . ASN B 1 27 ? -7.035 2.232 7.199 1 86.25 27 ASN B C 1
ATOM 1476 O O . ASN B 1 27 ? -7.281 1.169 7.77 1 86.25 27 ASN B O 1
ATOM 1480 N N . VAL B 1 28 ? -7.18 3.396 7.809 1 88.12 28 VAL B N 1
ATOM 1481 C CA . VAL B 1 28 ? -7.297 3.471 9.258 1 88.12 28 VAL B CA 1
ATOM 1482 C C . VAL B 1 28 ? -8.766 3.586 9.656 1 88.12 28 VAL B C 1
ATOM 1484 O O . VAL B 1 28 ? -9.109 3.516 10.836 1 88.12 28 VAL B O 1
ATOM 1487 N N . ASN B 1 29 ? -9.602 3.754 8.711 1 88.44 29 ASN B N 1
ATOM 1488 C CA . ASN B 1 29 ? -11.039 3.857 8.961 1 88.44 29 ASN B CA 1
ATOM 1489 C C . ASN B 1 29 ? -11.352 4.891 10.039 1 88.44 29 ASN B C 1
ATOM 1491 O O . ASN B 1 29 ? -12.062 4.598 10.992 1 88.44 29 ASN B O 1
ATOM 1495 N N . GLY B 1 30 ? -10.766 5.93 9.984 1 91.5 30 GLY B N 1
ATOM 1496 C CA . GLY B 1 30 ? -11.055 7.039 10.883 1 91.5 30 GLY B CA 1
ATOM 1497 C C . GLY B 1 30 ? -10.008 7.215 11.969 1 91.5 30 GLY B C 1
ATOM 1498 O O . GLY B 1 30 ? -9.609 6.246 12.617 1 91.5 30 GLY B O 1
ATOM 1499 N N . LEU B 1 31 ? -9.609 8.461 12.227 1 94.19 31 LEU B N 1
ATOM 1500 C CA . LEU B 1 31 ? -8.688 8.836 13.297 1 94.19 31 LEU B CA 1
ATOM 1501 C C . LEU B 1 31 ? -9.258 9.977 14.133 1 94.19 31 LEU B C 1
ATOM 1503 O O . LEU B 1 31 ? -8.516 10.68 14.828 1 94.19 31 LEU B O 1
ATOM 1507 N N . GLY B 1 32 ? -10.523 10.18 13.992 1 93.5 32 GLY B N 1
ATOM 1508 C CA . GLY B 1 32 ? -11.18 11.242 14.742 1 93.5 32 GLY B CA 1
ATOM 1509 C C . GLY B 1 32 ? -11.094 11.055 16.25 1 93.5 32 GLY B C 1
ATOM 1510 O O . GLY B 1 32 ? -11.023 12.031 17 1 93.5 32 GLY B O 1
ATOM 1511 N N . ASN B 1 33 ? -11.141 9.828 16.688 1 93.62 33 ASN B N 1
ATOM 1512 C CA . ASN B 1 33 ? -10.945 9.516 18.094 1 93.62 33 ASN B CA 1
ATOM 1513 C C . ASN B 1 33 ? -9.492 9.703 18.516 1 93.62 33 ASN B C 1
ATOM 1515 O O . ASN B 1 33 ? -8.602 9.047 17.984 1 93.62 33 ASN B O 1
ATOM 1519 N N . PRO B 1 34 ? -9.258 10.57 19.5 1 94.31 34 PRO B N 1
ATOM 1520 C CA . PRO B 1 34 ? -7.879 10.883 19.891 1 94.31 34 PRO B CA 1
ATOM 1521 C C . PRO B 1 34 ? -7.137 9.672 20.438 1 94.31 34 PRO B C 1
ATOM 1523 O O . PRO B 1 34 ? -5.922 9.555 20.281 1 94.31 34 PRO B O 1
ATOM 1526 N N . VAL B 1 35 ? -7.867 8.812 21.094 1 94.81 35 VAL B N 1
ATOM 1527 C CA . VAL B 1 35 ? -7.238 7.621 21.656 1 94.81 35 VAL B CA 1
ATOM 1528 C C . VAL B 1 35 ? -6.77 6.703 20.531 1 94.81 35 VAL B C 1
ATOM 1530 O O . VAL B 1 35 ? -5.621 6.25 20.531 1 94.81 35 VAL B O 1
ATOM 1533 N N . LYS B 1 36 ? -7.648 6.434 19.609 1 91.69 36 LYS B N 1
ATOM 1534 C CA . LYS B 1 36 ? -7.27 5.633 18.438 1 91.69 36 LYS B CA 1
ATOM 1535 C C . LYS B 1 36 ? -6.133 6.289 17.656 1 91.69 36 LYS B C 1
ATOM 1537 O O . LYS B 1 36 ? -5.172 5.625 17.281 1 91.69 36 LYS B O 1
ATOM 1542 N N . ARG B 1 37 ? -6.254 7.559 17.484 1 95.06 37 ARG B N 1
ATOM 1543 C CA . ARG B 1 37 ? -5.242 8.312 16.75 1 95.06 37 ARG B CA 1
ATOM 1544 C C . ARG B 1 37 ? -3.869 8.156 17.391 1 95.06 37 ARG B C 1
ATOM 1546 O O . ARG B 1 37 ? -2.889 7.855 16.719 1 95.06 37 ARG B O 1
ATOM 1553 N N . ALA B 1 38 ? -3.789 8.305 18.672 1 94.56 38 ALA B N 1
ATOM 1554 C CA . ALA B 1 38 ? -2.529 8.188 19.406 1 94.56 38 ALA B CA 1
ATOM 1555 C C . ALA B 1 38 ? -1.985 6.762 19.328 1 94.56 38 ALA B C 1
ATOM 1557 O O . ALA B 1 38 ? -0.785 6.559 19.125 1 94.56 38 ALA B O 1
ATOM 1558 N N . ARG B 1 39 ? -2.836 5.848 19.484 1 92.06 39 ARG B N 1
ATOM 1559 C CA . ARG B 1 39 ? -2.428 4.449 19.422 1 92.06 39 ARG B CA 1
ATOM 1560 C C . ARG B 1 39 ? -1.826 4.105 18.062 1 92.06 39 ARG B C 1
ATOM 1562 O O . ARG B 1 39 ? -0.749 3.51 18 1 92.06 39 ARG B O 1
ATOM 1569 N N . VAL B 1 40 ? -2.516 4.5 17.031 1 90.88 40 VAL B N 1
ATOM 1570 C CA . VAL B 1 40 ? -2.072 4.203 15.68 1 90.88 40 VAL B CA 1
ATOM 1571 C C . VAL B 1 40 ? -0.746 4.906 15.398 1 90.88 40 VAL B C 1
ATOM 1573 O O . VAL B 1 40 ? 0.218 4.273 14.961 1 90.88 40 VAL B O 1
ATOM 1576 N N . MET B 1 41 ? -0.647 6.145 15.75 1 94.69 41 MET B N 1
ATOM 1577 C CA . MET B 1 41 ? 0.548 6.93 15.453 1 94.69 41 MET B CA 1
ATOM 1578 C C . MET B 1 41 ? 1.729 6.461 16.297 1 94.69 41 MET B C 1
ATOM 1580 O O . MET B 1 41 ? 2.863 6.426 15.82 1 94.69 41 MET B O 1
ATOM 1584 N N . ASN B 1 42 ? 1.475 6.086 17.516 1 93.06 42 ASN B N 1
ATOM 1585 C CA . ASN B 1 42 ? 2.539 5.578 18.375 1 93.06 42 ASN B CA 1
ATOM 1586 C C . ASN B 1 42 ? 3.076 4.242 17.859 1 93.06 42 ASN B C 1
ATOM 1588 O O . ASN B 1 42 ? 4.281 3.986 17.938 1 93.06 42 ASN B O 1
ATOM 1592 N N . LYS B 1 43 ? 2.229 3.396 17.453 1 88.25 43 LYS B N 1
ATOM 1593 C CA . LYS B 1 43 ? 2.672 2.121 16.906 1 88.25 43 LYS B CA 1
ATOM 1594 C C . LYS B 1 43 ? 3.549 2.332 15.672 1 88.25 43 LYS B C 1
ATOM 1596 O O . LYS B 1 43 ? 4.594 1.696 15.531 1 88.25 43 LYS B O 1
ATOM 1601 N N . ILE B 1 44 ? 3.094 3.219 14.766 1 89.25 44 ILE B N 1
ATOM 1602 C CA . ILE B 1 44 ? 3.842 3.559 13.562 1 89.25 44 ILE B CA 1
ATOM 1603 C C . ILE B 1 44 ? 5.242 4.031 13.938 1 89.25 44 ILE B C 1
ATOM 1605 O O . ILE B 1 44 ? 6.234 3.586 13.359 1 89.25 44 ILE B O 1
ATOM 1609 N N . ARG B 1 45 ? 5.285 4.879 14.891 1 90.5 45 ARG B N 1
ATOM 1610 C CA . ARG B 1 45 ? 6.559 5.422 15.359 1 90.5 45 ARG B CA 1
ATOM 1611 C C . ARG B 1 45 ? 7.422 4.332 15.984 1 90.5 45 ARG B C 1
ATOM 1613 O O . ARG B 1 45 ? 8.609 4.23 15.688 1 90.5 45 ARG B O 1
ATOM 1620 N N . LYS B 1 46 ? 6.797 3.514 16.844 1 87.44 46 LYS B N 1
ATOM 1621 C CA . LYS B 1 46 ? 7.512 2.441 17.531 1 87.44 46 LYS B CA 1
ATOM 1622 C C . LYS B 1 46 ? 8.094 1.444 16.531 1 87.44 46 LYS B C 1
ATOM 1624 O O . LYS B 1 46 ? 9.188 0.918 16.75 1 87.44 46 LYS B O 1
ATOM 1629 N N . ASP B 1 47 ? 7.383 1.209 15.5 1 84.12 47 ASP B N 1
ATOM 1630 C CA . ASP B 1 47 ? 7.828 0.255 14.484 1 84.12 47 ASP B CA 1
ATOM 1631 C C . ASP B 1 47 ? 8.797 0.908 13.508 1 84.12 47 ASP B C 1
ATOM 1633 O O . ASP B 1 47 ? 9.219 0.282 12.531 1 84.12 47 ASP B O 1
ATOM 1637 N N . ASP B 1 48 ? 9.125 2.16 13.711 1 87.12 48 ASP B N 1
ATOM 1638 C CA . ASP B 1 48 ? 10.109 2.916 12.953 1 87.12 48 ASP B CA 1
ATOM 1639 C C . ASP B 1 48 ? 9.766 2.936 11.469 1 87.12 48 ASP B C 1
ATOM 1641 O O . ASP B 1 48 ? 10.617 2.654 10.625 1 87.12 48 ASP B O 1
ATOM 1645 N N . MET B 1 49 ? 8.484 3.174 11.219 1 88.5 49 MET B N 1
ATOM 1646 C CA . MET B 1 49 ? 8.07 3.297 9.82 1 88.5 49 MET B CA 1
ATOM 1647 C C . MET B 1 49 ? 8.602 4.586 9.203 1 88.5 49 MET B C 1
ATOM 1649 O O . MET B 1 49 ? 8.602 5.637 9.852 1 88.5 49 MET B O 1
ATOM 1653 N N . HIS B 1 50 ? 9.086 4.496 7.906 1 88.38 50 HIS B N 1
ATOM 1654 C CA . HIS B 1 50 ? 9.711 5.648 7.273 1 88.38 50 HIS B CA 1
ATOM 1655 C C . HIS B 1 50 ? 8.711 6.426 6.422 1 88.38 50 HIS B C 1
ATOM 1657 O O . HIS B 1 50 ? 8.703 7.656 6.438 1 88.38 50 HIS B O 1
ATOM 1663 N N . ILE B 1 51 ? 7.891 5.699 5.641 1 90.38 51 ILE B N 1
ATOM 1664 C CA . ILE B 1 51 ? 6.867 6.285 4.785 1 90.38 51 ILE B CA 1
ATOM 1665 C C . ILE B 1 51 ? 5.535 5.578 5.016 1 90.38 51 ILE B C 1
ATOM 1667 O O . ILE B 1 51 ? 5.457 4.348 4.961 1 90.38 51 ILE B O 1
ATOM 1671 N N . ILE B 1 52 ? 4.492 6.387 5.328 1 91.94 52 ILE B N 1
ATOM 1672 C CA . ILE B 1 52 ? 3.174 5.82 5.594 1 91.94 52 ILE B CA 1
ATOM 1673 C C . ILE B 1 52 ? 2.131 6.512 4.715 1 91.94 52 ILE B C 1
ATOM 1675 O O . ILE B 1 52 ? 2.1 7.738 4.625 1 91.94 52 ILE B O 1
ATOM 1679 N N . LEU B 1 53 ? 1.36 5.719 4.012 1 91.75 53 LEU B N 1
ATOM 1680 C CA . LEU B 1 53 ? 0.204 6.207 3.268 1 91.75 53 LEU B CA 1
ATOM 1681 C C . LEU B 1 53 ? -1.095 5.816 3.965 1 91.75 53 LEU B C 1
ATOM 1683 O O . LEU B 1 53 ? -1.471 4.641 3.973 1 91.75 53 LEU B O 1
ATOM 1687 N N . LEU B 1 54 ? -1.759 6.809 4.547 1 91.69 54 LEU B N 1
ATOM 1688 C CA . LEU B 1 54 ? -2.998 6.578 5.281 1 91.69 54 LEU B CA 1
ATOM 1689 C C . LEU B 1 54 ? -4.211 6.902 4.418 1 91.69 54 LEU B C 1
ATOM 1691 O O . LEU B 1 54 ? -4.234 7.93 3.732 1 91.69 54 LEU B O 1
ATOM 1695 N N . GLN B 1 55 ? -5.133 6.035 4.406 1 88.38 55 GLN B N 1
ATOM 1696 C CA . GLN B 1 55 ? -6.426 6.289 3.781 1 88.38 55 GLN B CA 1
ATOM 1697 C C . GLN B 1 55 ? -7.539 6.336 4.824 1 88.38 55 GLN B C 1
ATOM 1699 O O . GLN B 1 55 ? -7.418 5.734 5.895 1 88.38 55 GLN B O 1
ATOM 1704 N N . GLU B 1 56 ? -8.609 7.082 4.562 1 90.38 56 GLU B N 1
ATOM 1705 C CA . GLU B 1 56 ? -9.789 7.246 5.41 1 90.38 56 GLU B CA 1
ATOM 1706 C C . GLU B 1 56 ? -9.406 7.773 6.789 1 90.38 56 GLU B C 1
ATOM 1708 O O . GLU B 1 56 ? -9.805 7.211 7.809 1 90.38 56 GLU B O 1
ATOM 1713 N N . THR B 1 57 ? -8.711 8.82 6.848 1 94.88 57 THR B N 1
ATOM 1714 C CA . THR B 1 57 ? -8.297 9.414 8.109 1 94.88 57 THR B CA 1
ATOM 1715 C C . THR B 1 57 ? -9.484 10.07 8.812 1 94.88 57 THR B C 1
ATOM 1717 O O . THR B 1 57 ? -9.516 10.141 10.047 1 94.88 57 THR B O 1
ATOM 1720 N N . HIS B 1 58 ? -10.383 10.547 8.062 1 96.06 58 HIS B N 1
ATOM 1721 C CA . HIS B 1 58 ? -11.547 11.266 8.562 1 96.06 58 HIS B CA 1
ATOM 1722 C C . HIS B 1 58 ? -11.133 12.477 9.391 1 96.06 58 HIS B C 1
ATOM 1724 O O . HIS B 1 58 ? -11.742 12.773 10.422 1 96.06 58 HIS B O 1
ATOM 1730 N N . LEU B 1 59 ? -10.094 13.102 8.984 1 97 59 LEU B N 1
ATOM 1731 C CA . LEU B 1 59 ? -9.562 14.266 9.688 1 97 59 LEU B CA 1
ATOM 1732 C C . LEU B 1 59 ? -9.703 15.523 8.836 1 97 59 LEU B C 1
ATOM 1734 O O . LEU B 1 59 ? -9.547 15.477 7.617 1 97 59 LEU B O 1
ATOM 1738 N N . GLY B 1 60 ? -9.977 16.641 9.484 1 95.88 60 GLY B N 1
ATOM 1739 C CA . GLY B 1 60 ? -9.82 17.922 8.844 1 95.88 60 GLY B CA 1
ATOM 1740 C C . GLY B 1 60 ? -8.375 18.391 8.758 1 95.88 60 GLY B C 1
ATOM 1741 O O . GLY B 1 60 ? -7.465 17.672 9.18 1 95.88 60 GLY B O 1
ATOM 1742 N N . ALA B 1 61 ? -8.219 19.594 8.242 1 94.62 61 ALA B N 1
ATOM 1743 C CA . ALA B 1 61 ? -6.875 20.125 8.008 1 94.62 61 ALA B CA 1
ATOM 1744 C C . ALA B 1 61 ? -6.109 20.281 9.32 1 94.62 61 ALA B C 1
ATOM 1746 O O . ALA B 1 61 ? -4.965 19.828 9.43 1 94.62 61 ALA B O 1
ATOM 1747 N N . LEU B 1 62 ? -6.734 20.859 10.234 1 94.25 62 LEU B N 1
ATOM 1748 C CA . LEU B 1 62 ? -6.078 21.141 11.5 1 94.25 62 LEU B CA 1
ATOM 1749 C C . LEU B 1 62 ? -5.617 19.844 12.172 1 94.25 62 LEU B C 1
ATOM 1751 O O . LEU B 1 62 ? -4.488 19.766 12.656 1 94.25 62 LEU B O 1
ATOM 1755 N N . GLU B 1 63 ? -6.508 18.859 12.203 1 95.31 63 GLU B N 1
ATOM 1756 C CA . GLU B 1 63 ? -6.176 17.594 12.852 1 95.31 63 GLU B CA 1
ATOM 1757 C C . GLU B 1 63 ? -5.074 16.859 12.094 1 95.31 63 GLU B C 1
ATOM 1759 O O . GLU B 1 63 ? -4.238 16.172 12.695 1 95.31 63 GLU B O 1
ATOM 1764 N N . HIS B 1 64 ? -5.039 16.922 10.766 1 97.06 64 HIS B N 1
ATOM 1765 C CA . HIS B 1 64 ? -3.941 16.344 10 1 97.06 64 HIS B CA 1
ATOM 1766 C C . HIS B 1 64 ? -2.609 16.984 10.383 1 97.06 64 HIS B C 1
ATOM 1768 O O . HIS B 1 64 ? -1.617 16.281 10.586 1 97.06 64 HIS B O 1
ATOM 1774 N N . GLU B 1 65 ? -2.623 18.312 10.523 1 96.19 65 GLU B N 1
ATOM 1775 C CA . GLU B 1 65 ? -1.397 19.047 10.82 1 96.19 65 GLU B CA 1
ATOM 1776 C C . GLU B 1 65 ? -0.828 18.641 12.18 1 96.19 65 GLU B C 1
ATOM 1778 O O . GLU B 1 65 ? 0.39 18.625 12.367 1 96.19 65 GLU B O 1
ATOM 1783 N N . LYS B 1 66 ? -1.71 18.234 13.008 1 96 66 LYS B N 1
ATOM 1784 C CA . LYS B 1 66 ? -1.279 17.844 14.352 1 96 66 LYS B CA 1
ATOM 1785 C C . LYS B 1 66 ? -0.513 16.531 14.32 1 96 66 LYS B C 1
ATOM 1787 O O . LYS B 1 66 ? 0.187 16.188 15.281 1 96 66 LYS B O 1
ATOM 1792 N N . LEU B 1 67 ? -0.646 15.797 13.266 1 97.12 67 LEU B N 1
ATOM 1793 C CA . LEU B 1 67 ? 0.067 14.523 13.18 1 97.12 67 LEU B CA 1
ATOM 1794 C C . LEU B 1 67 ? 1.574 14.75 13.117 1 97.12 67 LEU B C 1
ATOM 1796 O O . LEU B 1 67 ? 2.355 13.82 13.344 1 97.12 67 LEU B O 1
ATOM 1800 N N . THR B 1 68 ? 2.08 15.945 12.875 1 97.19 68 THR B N 1
ATOM 1801 C CA . THR B 1 68 ? 3.502 16.25 12.789 1 97.19 68 THR B CA 1
ATOM 1802 C C . THR B 1 68 ? 4.184 16.047 14.141 1 97.19 68 THR B C 1
ATOM 1804 O O . THR B 1 68 ? 5.395 15.812 14.195 1 97.19 68 THR B O 1
ATOM 1807 N N . LYS B 1 69 ? 3.436 16.141 15.148 1 97 69 LYS B N 1
ATOM 1808 C CA . LYS B 1 69 ? 3.994 16.031 16.5 1 97 69 LYS B CA 1
ATOM 1809 C C . LYS B 1 69 ? 4.586 14.641 16.719 1 97 69 LYS B C 1
ATOM 1811 O O . LYS B 1 69 ? 5.383 14.438 17.641 1 97 69 LYS B O 1
ATOM 1816 N N . PHE B 1 70 ? 4.215 13.719 15.898 1 97.06 70 PHE B N 1
ATOM 1817 C CA . PHE B 1 70 ? 4.68 12.344 16.078 1 97.06 70 PHE B CA 1
ATOM 1818 C C . PHE B 1 70 ? 5.984 12.109 15.32 1 97.06 70 PHE B C 1
ATOM 1820 O O . PHE B 1 70 ? 6.445 10.977 15.211 1 97.06 70 PHE B O 1
ATOM 1827 N N . GLY B 1 71 ? 6.633 13.148 14.711 1 97.38 71 GLY B N 1
ATOM 1828 C CA . GLY B 1 71 ? 7.957 13.031 14.117 1 97.38 71 GLY B CA 1
ATOM 1829 C C . GLY B 1 71 ? 7.922 12.789 12.625 1 97.38 71 GLY B C 1
ATOM 1830 O O . GLY B 1 71 ? 8.883 12.266 12.055 1 97.38 71 GLY B O 1
ATOM 1831 N N . TYR B 1 72 ? 6.805 13.188 12.023 1 97.56 72 TYR B N 1
ATOM 1832 C CA . TYR B 1 72 ? 6.656 12.977 10.586 1 97.56 72 TYR B CA 1
ATOM 1833 C C . TYR B 1 72 ? 6.352 14.289 9.875 1 97.56 72 TYR B C 1
ATOM 1835 O O . TYR B 1 72 ? 5.715 15.18 10.438 1 97.56 72 TYR B O 1
ATOM 1843 N N . ASN B 1 73 ? 6.898 14.438 8.648 1 97.44 73 ASN B N 1
ATOM 1844 C CA . ASN B 1 73 ? 6.324 15.383 7.691 1 97.44 73 ASN B CA 1
ATOM 1845 C C . ASN B 1 73 ? 5.031 14.844 7.082 1 97.44 73 ASN B C 1
ATOM 1847 O O . ASN B 1 73 ? 4.938 13.656 6.766 1 97.44 73 ASN B O 1
ATOM 1851 N N . ILE B 1 74 ? 4.055 15.758 6.918 1 97.75 74 ILE B N 1
ATOM 1852 C CA . ILE B 1 74 ? 2.734 15.266 6.543 1 97.75 74 ILE B CA 1
ATOM 1853 C C . ILE B 1 74 ? 2.264 15.969 5.27 1 97.75 74 ILE B C 1
ATOM 1855 O O . ILE B 1 74 ? 2.348 17.188 5.16 1 97.75 74 ILE B O 1
ATOM 1859 N N . PHE B 1 75 ? 1.811 15.227 4.32 1 97.31 75 PHE B N 1
ATOM 1860 C CA . PHE B 1 75 ? 1.084 15.664 3.135 1 97.31 75 PHE B CA 1
ATOM 1861 C C . PHE B 1 75 ? -0.318 15.07 3.107 1 97.31 75 PHE B C 1
ATOM 1863 O O . PHE B 1 75 ? -0.486 13.859 3.281 1 97.31 75 PHE B O 1
ATOM 1870 N N . TYR B 1 76 ? -1.338 15.953 2.98 1 97.06 76 TYR B N 1
ATOM 1871 C CA . TYR B 1 76 ? -2.672 15.391 3.182 1 97.06 76 TYR B CA 1
ATOM 1872 C C . TYR B 1 76 ? -3.695 16.094 2.297 1 97.06 76 TYR B C 1
ATOM 1874 O O . TYR B 1 76 ? -3.418 17.172 1.747 1 97.06 76 TYR B O 1
ATOM 1882 N N . SER B 1 77 ? -4.773 15.414 2.021 1 95.88 77 SER B N 1
ATOM 1883 C CA . SER B 1 77 ? -6.023 15.969 1.51 1 95.88 77 SER B CA 1
ATOM 1884 C C . SER B 1 77 ? -7.195 15.633 2.428 1 95.88 77 SER B C 1
ATOM 1886 O O . SER B 1 77 ? -7.336 14.484 2.863 1 95.88 77 SER B O 1
ATOM 1888 N N . SER B 1 78 ? -7.906 16.672 2.783 1 95.94 78 SER B N 1
ATOM 1889 C CA . SER B 1 78 ? -9.047 16.516 3.68 1 95.94 78 SER B CA 1
ATOM 1890 C C . SER B 1 78 ? -10.352 16.891 2.988 1 95.94 78 SER B C 1
ATOM 1892 O O . SER B 1 78 ? -10.344 17.625 2.002 1 95.94 78 SER B O 1
ATOM 1894 N N . TYR B 1 79 ? -11.367 16.297 3.547 1 89.94 79 TYR B N 1
ATOM 1895 C CA . TYR B 1 79 ? -12.711 16.719 3.158 1 89.94 79 TYR B CA 1
ATOM 1896 C C . TYR B 1 79 ? -13.305 17.656 4.191 1 89.94 79 TYR B C 1
ATOM 1898 O O . TYR B 1 79 ? -13.125 17.469 5.398 1 89.94 79 TYR B O 1
ATOM 1906 N N . SER B 1 80 ? -13.852 18.797 3.676 1 81.88 80 SER B N 1
ATOM 1907 C CA . SER B 1 80 ? -14.344 19.859 4.543 1 81.88 80 SER B CA 1
ATOM 1908 C C . SER B 1 80 ? -15.227 19.297 5.652 1 81.88 80 SER B C 1
ATOM 1910 O O . SER B 1 80 ? -15.219 19.812 6.777 1 81.88 80 SER B O 1
ATOM 1912 N N . GLN B 1 81 ? -16.078 18.375 5.254 1 77.94 81 GLN B N 1
ATOM 1913 C CA . GLN B 1 81 ? -16.859 17.703 6.293 1 77.94 81 GLN B CA 1
ATOM 1914 C C . GLN B 1 81 ? -16.094 16.531 6.879 1 77.94 81 GLN B C 1
ATOM 1916 O O . GLN B 1 81 ? -15.875 15.523 6.199 1 77.94 81 GLN B O 1
ATOM 1921 N N . SER B 1 82 ? -15.25 16.703 7.875 1 71.25 82 SER B N 1
ATOM 1922 C CA . SER B 1 82 ? -14.344 15.758 8.523 1 71.25 82 SER B CA 1
ATOM 1923 C C . SER B 1 82 ? -15.094 14.523 9.023 1 71.25 82 SER B C 1
ATOM 1925 O O . SER B 1 82 ? -14.477 13.531 9.406 1 71.25 82 SER B O 1
ATOM 1927 N N . HIS B 1 83 ? -15.633 13.57 8.391 1 85.5 83 HIS B N 1
ATOM 1928 C CA . HIS B 1 83 ? -16.188 12.328 8.898 1 85.5 83 HIS B CA 1
ATOM 1929 C C . HIS B 1 83 ? -16.172 11.234 7.836 1 85.5 83 HIS B C 1
ATOM 1931 O O . HIS B 1 83 ? -16.75 10.164 8.031 1 85.5 83 HIS B O 1
ATOM 1937 N N . ARG B 1 84 ? -15.609 11.734 6.867 1 90.56 84 ARG B N 1
ATOM 1938 C CA . ARG B 1 84 ? -15.43 10.758 5.801 1 90.56 84 ARG B CA 1
ATOM 1939 C C . ARG B 1 84 ? -14.195 11.07 4.965 1 90.56 84 ARG B C 1
ATOM 1941 O O . ARG B 1 84 ? -13.68 12.188 5.012 1 90.56 84 ARG B O 1
ATOM 1948 N N . ARG B 1 85 ? -13.633 10.18 4.359 1 91.38 85 ARG B N 1
ATOM 1949 C CA . ARG B 1 85 ? -12.516 10.344 3.43 1 91.38 85 ARG B CA 1
ATOM 1950 C C . ARG B 1 85 ? -11.281 10.859 4.148 1 91.38 85 ARG B C 1
ATOM 1952 O O . ARG B 1 85 ? -11.078 10.586 5.332 1 91.38 85 ARG B O 1
ATOM 1959 N N . GLY B 1 86 ? -10.352 11.414 3.471 1 94.56 86 GLY B N 1
ATOM 1960 C CA . GLY B 1 86 ? -9.094 11.898 4.012 1 94.56 86 GLY B CA 1
ATOM 1961 C C . GLY B 1 86 ? -7.922 10.977 3.732 1 94.56 86 GLY B C 1
ATOM 1962 O O . GLY B 1 86 ? -7.98 9.789 4.043 1 94.56 86 GLY B O 1
ATOM 1963 N N . VAL B 1 87 ? -6.902 11.516 3.15 1 93.81 87 VAL B N 1
ATOM 1964 C CA . VAL B 1 87 ? -5.684 10.766 2.859 1 93.81 87 VAL B CA 1
ATOM 1965 C C . VAL B 1 87 ? -4.469 11.555 3.332 1 93.81 87 VAL B C 1
ATOM 1967 O O . VAL B 1 87 ? -4.488 12.789 3.344 1 93.81 87 VAL B O 1
ATOM 1970 N N . ALA B 1 88 ? -3.42 10.82 3.75 1 96.19 88 ALA B N 1
ATOM 1971 C CA . ALA B 1 88 ? -2.189 11.461 4.199 1 96.19 88 ALA B CA 1
ATOM 1972 C C . ALA B 1 88 ? -0.968 10.617 3.85 1 96.19 88 ALA B C 1
ATOM 1974 O O . ALA B 1 88 ? -1.038 9.383 3.84 1 96.19 88 ALA B O 1
ATOM 1975 N N . ILE B 1 89 ? 0.063 11.266 3.477 1 95.5 89 ILE B N 1
ATOM 1976 C CA . ILE B 1 89 ? 1.391 10.672 3.359 1 95.5 89 ILE B CA 1
ATOM 1977 C C . ILE B 1 89 ? 2.295 11.211 4.465 1 95.5 89 ILE B C 1
ATOM 1979 O O . ILE B 1 89 ? 2.453 12.43 4.613 1 95.5 89 ILE B O 1
ATOM 1983 N N . LEU B 1 90 ? 2.787 10.289 5.242 1 95.94 90 LEU B N 1
ATOM 1984 C CA . LEU B 1 90 ? 3.723 10.625 6.309 1 95.94 90 LEU B CA 1
ATOM 1985 C C . LEU B 1 90 ? 5.133 10.164 5.957 1 95.94 90 LEU B C 1
ATOM 1987 O O . LEU B 1 90 ? 5.336 9.008 5.57 1 95.94 90 LEU B O 1
ATOM 1991 N N . VAL B 1 91 ? 6.094 11.07 6.07 1 94.12 91 VAL B N 1
ATOM 1992 C CA . VAL B 1 91 ? 7.5 10.727 5.906 1 94.12 91 VAL B CA 1
ATOM 1993 C C . VAL B 1 91 ? 8.273 11.102 7.168 1 94.12 91 VAL B C 1
ATOM 1995 O O . VAL B 1 91 ? 8.234 12.25 7.613 1 94.12 91 VAL B O 1
ATOM 1998 N N . THR B 1 92 ? 8.953 10.086 7.715 1 94.69 92 THR B N 1
ATOM 1999 C CA . THR B 1 92 ? 9.648 10.32 8.969 1 94.69 92 THR B CA 1
ATOM 2000 C C . THR B 1 92 ? 10.648 11.461 8.828 1 94.69 92 THR B C 1
ATOM 2002 O O . THR B 1 92 ? 11.297 11.609 7.785 1 94.69 92 THR B O 1
ATOM 2005 N N . LYS B 1 93 ? 10.82 12.273 9.812 1 96.88 93 LYS B N 1
ATOM 2006 C CA . LYS B 1 93 ? 11.781 13.375 9.812 1 96.88 93 LYS B CA 1
ATOM 2007 C C . LYS B 1 93 ? 13.211 12.852 9.914 1 96.88 93 LYS B C 1
ATOM 2009 O O . LYS B 1 93 ? 14.172 13.602 9.711 1 96.88 93 LYS B O 1
ATOM 2014 N N . LYS B 1 94 ? 13.359 11.547 10.195 1 92.19 94 LYS B N 1
ATOM 2015 C CA . LYS B 1 94 ? 14.68 10.922 10.281 1 92.19 94 LYS B CA 1
ATOM 2016 C C . LYS B 1 94 ? 15.336 10.836 8.914 1 92.19 94 LYS B C 1
ATOM 2018 O O . LYS B 1 94 ? 16.547 10.617 8.812 1 92.19 94 LYS B O 1
ATOM 2023 N N . ILE B 1 95 ? 14.547 10.859 7.836 1 85.62 95 ILE B N 1
ATOM 2024 C CA . ILE B 1 95 ? 15.062 10.844 6.473 1 85.62 95 ILE B CA 1
ATOM 2025 C C . ILE B 1 95 ? 14.711 12.156 5.773 1 85.62 95 ILE B C 1
ATOM 2027 O O . ILE B 1 95 ? 13.625 12.703 5.977 1 85.62 95 ILE B O 1
ATOM 2031 N N . LYS B 1 96 ? 15.656 12.633 5.004 1 92.56 96 LYS B N 1
ATOM 2032 C CA . LYS B 1 96 ? 15.367 13.844 4.246 1 92.56 96 LYS B CA 1
ATOM 2033 C C . LYS B 1 96 ? 14.602 13.523 2.967 1 92.56 96 LYS B C 1
ATOM 2035 O O . LYS B 1 96 ? 15.125 12.859 2.07 1 92.56 96 LYS B O 1
ATOM 2040 N N . PHE B 1 97 ? 13.414 13.891 2.939 1 92.19 97 PHE B N 1
ATOM 2041 C CA . PHE B 1 97 ? 12.586 13.859 1.739 1 92.19 97 PHE B CA 1
ATOM 2042 C C . PHE B 1 97 ? 12.484 15.242 1.109 1 92.19 97 PHE B C 1
ATOM 2044 O O . PHE B 1 97 ? 11.773 16.109 1.615 1 92.19 97 PHE B O 1
ATOM 2051 N N . ASP B 1 98 ? 13.258 15.43 0.066 1 94.75 98 ASP B N 1
ATOM 2052 C CA . ASP B 1 98 ? 13.266 16.719 -0.626 1 94.75 98 ASP B CA 1
ATOM 2053 C C . ASP B 1 98 ? 12.102 16.812 -1.61 1 94.75 98 ASP B C 1
ATOM 2055 O O . ASP B 1 98 ? 12.234 16.453 -2.781 1 94.75 98 ASP B O 1
ATOM 2059 N N . ILE B 1 99 ? 10.945 17.266 -1.065 1 94 99 ILE B N 1
ATOM 2060 C CA . ILE B 1 99 ? 9.727 17.344 -1.865 1 94 99 ILE B CA 1
ATOM 2061 C C . ILE B 1 99 ? 9.859 18.453 -2.9 1 94 99 ILE B C 1
ATOM 2063 O O . ILE B 1 99 ? 10.336 19.547 -2.588 1 94 99 ILE B O 1
ATOM 2067 N N . PHE B 1 100 ? 9.484 18.188 -4.152 1 94.19 100 PHE B N 1
ATOM 2068 C CA . PHE B 1 100 ? 9.516 19.266 -5.133 1 94.19 100 PHE B CA 1
ATOM 2069 C C . PHE B 1 100 ? 8.188 19.375 -5.855 1 94.19 100 PHE B C 1
ATOM 2071 O O . PHE B 1 100 ? 7.961 20.344 -6.602 1 94.19 100 PHE B O 1
ATOM 2078 N N . LYS B 1 101 ? 7.234 18.438 -5.609 1 91.81 101 LYS B N 1
ATOM 2079 C CA . LYS B 1 101 ? 5.902 18.516 -6.195 1 91.81 101 LYS B CA 1
ATOM 2080 C C . LYS B 1 101 ? 4.855 17.891 -5.277 1 91.81 101 LYS B C 1
ATOM 2082 O O . LYS B 1 101 ? 5.086 16.828 -4.699 1 91.81 101 LYS B O 1
ATOM 2087 N N . GLU B 1 102 ? 3.805 18.562 -5.039 1 94.88 102 GLU B N 1
ATOM 2088 C CA . GLU B 1 102 ? 2.631 18.078 -4.316 1 94.88 102 GLU B CA 1
ATOM 2089 C C . GLU B 1 102 ? 1.348 18.375 -5.086 1 94.88 102 GLU B C 1
ATOM 2091 O O . GLU B 1 102 ? 1.129 19.516 -5.527 1 94.88 102 GLU B O 1
ATOM 2096 N N . VAL B 1 103 ? 0.573 17.312 -5.324 1 92.56 103 VAL B N 1
ATOM 2097 C CA . VAL B 1 103 ? -0.737 17.469 -5.949 1 92.56 103 VAL B CA 1
ATOM 2098 C C . VAL B 1 103 ? -1.806 16.812 -5.078 1 92.56 103 VAL B C 1
ATOM 2100 O O . VAL B 1 103 ? -1.622 15.688 -4.594 1 92.56 103 VAL B O 1
ATOM 2103 N N . LYS B 1 104 ? -2.828 17.562 -4.758 1 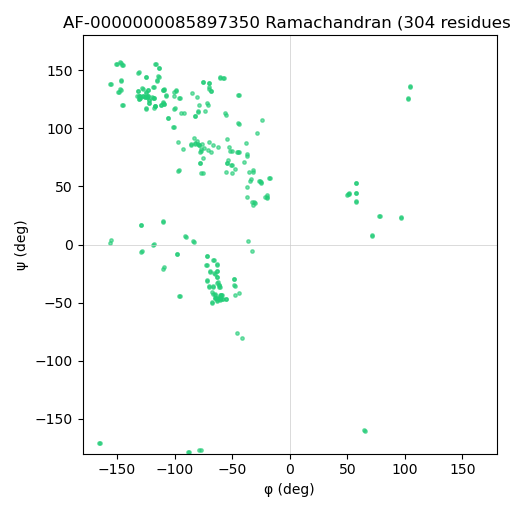93.5 104 LYS B N 1
ATOM 2104 C CA . LYS B 1 104 ? -3.916 16.984 -3.975 1 93.5 104 LYS B CA 1
ATOM 2105 C C . LYS B 1 104 ? -5.262 17.578 -4.387 1 93.5 104 LYS B C 1
ATOM 2107 O O . LYS B 1 104 ? -5.316 18.656 -4.988 1 93.5 104 LYS B O 1
ATOM 2112 N N . ASP B 1 105 ? -6.309 16.859 -4.176 1 91 105 ASP B N 1
ATOM 2113 C CA . ASP B 1 105 ? -7.648 17.406 -4.371 1 91 105 ASP B CA 1
ATOM 2114 C C . ASP B 1 105 ? -8.156 18.078 -3.102 1 91 105 ASP B C 1
ATOM 2116 O O . ASP B 1 105 ? -7.402 18.25 -2.141 1 91 105 ASP B O 1
ATOM 2120 N N . LYS B 1 106 ? -9.336 18.562 -3.152 1 90.44 106 LYS B N 1
ATOM 2121 C CA . LYS B 1 106 ? -9.93 19.219 -1.989 1 90.44 106 LYS B CA 1
ATOM 2122 C C . LYS B 1 106 ? -11.062 18.375 -1.409 1 90.44 106 LYS B C 1
ATOM 2124 O O . LYS B 1 106 ? -11.93 18.891 -0.699 1 90.44 106 LYS B O 1
ATOM 2129 N N . GLU B 1 107 ? -11.023 17.094 -1.761 1 90.94 107 GLU B N 1
ATOM 2130 C CA . GLU B 1 107 ? -12.133 16.234 -1.357 1 90.94 107 GLU B CA 1
ATOM 2131 C C . GLU B 1 107 ? -11.656 15.117 -0.446 1 90.94 107 GLU B C 1
ATOM 2133 O O . GLU B 1 107 ? -12.438 14.234 -0.083 1 90.94 107 GLU B O 1
ATOM 2138 N N . GLY B 1 108 ? -10.375 15.109 -0.168 1 93.38 108 GLY B N 1
ATOM 2139 C CA . GLY B 1 108 ? -9.844 14.07 0.7 1 93.38 108 GLY B CA 1
ATOM 2140 C C . GLY B 1 108 ? -9.68 12.734 -0 1 93.38 108 GLY B C 1
ATOM 2141 O O . GLY B 1 108 ? -9.703 11.68 0.644 1 93.38 108 GLY B O 1
ATOM 2142 N N . ARG B 1 109 ? -9.523 12.789 -1.386 1 88.88 109 ARG B N 1
ATOM 2143 C CA . ARG B 1 109 ? -9.539 11.539 -2.137 1 88.88 109 ARG B CA 1
ATOM 2144 C C . ARG B 1 109 ? -8.156 11.211 -2.689 1 88.88 109 ARG B C 1
ATOM 2146 O O . ARG B 1 109 ? -7.852 10.047 -2.965 1 88.88 109 ARG B O 1
ATOM 2153 N N . TYR B 1 110 ? -7.32 12.234 -2.789 1 89.06 110 TYR B N 1
ATOM 2154 C CA . TYR B 1 110 ? -6.086 11.984 -3.527 1 89.06 110 TYR B CA 1
ATOM 2155 C C . TYR B 1 110 ? -4.988 12.945 -3.088 1 89.06 110 TYR B C 1
ATOM 2157 O O . TYR B 1 110 ? -5.242 14.125 -2.852 1 89.06 110 TYR B O 1
ATOM 2165 N N . ILE B 1 111 ? -3.729 12.391 -2.934 1 92.88 111 ILE B N 1
ATOM 2166 C CA . ILE B 1 111 ? -2.543 13.219 -2.744 1 92.88 111 ILE B CA 1
ATOM 2167 C C . ILE B 1 111 ? -1.336 12.547 -3.4 1 92.88 111 ILE B C 1
ATOM 2169 O O . ILE B 1 111 ? -1.179 11.328 -3.328 1 92.88 111 ILE B O 1
ATOM 2173 N N . LEU B 1 112 ? -0.583 13.328 -4.145 1 90.62 112 LEU B N 1
ATOM 2174 C CA . LEU B 1 112 ? 0.669 12.93 -4.777 1 90.62 112 LEU B CA 1
ATOM 2175 C C . LEU B 1 112 ? 1.832 13.773 -4.262 1 90.62 112 LEU B C 1
ATOM 2177 O O . LEU B 1 112 ? 1.729 15 -4.184 1 90.62 112 LEU B O 1
ATOM 2181 N N . ALA B 1 113 ? 2.871 13.133 -3.783 1 92.94 113 ALA B N 1
ATOM 2182 C CA . ALA B 1 113 ? 4.102 13.797 -3.365 1 92.94 113 ALA B CA 1
ATOM 2183 C C . ALA B 1 113 ? 5.309 13.25 -4.129 1 92.94 113 ALA B C 1
ATOM 2185 O O . ALA B 1 113 ? 5.547 12.039 -4.141 1 92.94 113 ALA B O 1
ATOM 2186 N N . LYS B 1 114 ? 6 14.156 -4.828 1 88.31 114 LYS B N 1
ATOM 2187 C CA . LYS B 1 114 ? 7.238 13.805 -5.516 1 88.31 114 LYS B CA 1
ATOM 2188 C C . LYS B 1 114 ? 8.445 14.453 -4.84 1 88.31 114 LYS B C 1
ATOM 2190 O O . LYS B 1 114 ? 8.406 15.633 -4.492 1 88.31 114 LYS B O 1
ATOM 2195 N N . GLY B 1 115 ? 9.445 13.609 -4.637 1 87.94 115 GLY B N 1
ATOM 2196 C CA . GLY B 1 115 ? 10.656 14.109 -4.012 1 87.94 115 GLY B CA 1
ATOM 2197 C C . GLY B 1 115 ? 11.836 13.172 -4.156 1 87.94 115 GLY B C 1
ATOM 2198 O O . GLY B 1 115 ? 11.797 12.234 -4.957 1 87.94 115 GLY B O 1
ATOM 2199 N N . LYS B 1 116 ? 12.891 13.508 -3.449 1 83.62 116 LYS B N 1
ATOM 2200 C CA . LYS B 1 116 ? 14.094 12.695 -3.486 1 83.62 116 LYS B CA 1
ATOM 2201 C C . LYS B 1 116 ? 14.484 12.219 -2.088 1 83.62 116 LYS B C 1
ATOM 2203 O O . LYS B 1 116 ? 14.375 12.977 -1.118 1 83.62 116 LYS B O 1
ATOM 2208 N N . ILE B 1 117 ? 14.773 10.977 -2.01 1 80.31 117 ILE B N 1
ATOM 2209 C CA . ILE B 1 117 ? 15.422 10.414 -0.832 1 80.31 117 ILE B CA 1
ATOM 2210 C C . ILE B 1 117 ? 16.797 9.859 -1.215 1 80.31 117 ILE B C 1
ATOM 2212 O O . ILE B 1 117 ? 16.906 8.984 -2.076 1 80.31 117 ILE B O 1
ATOM 2216 N N . ASN B 1 118 ? 17.891 10.352 -0.648 1 75.81 118 ASN B N 1
ATOM 2217 C CA . ASN B 1 118 ? 19.25 9.961 -1.003 1 75.81 118 ASN B CA 1
ATOM 2218 C C . ASN B 1 118 ? 19.484 10.016 -2.512 1 75.81 118 ASN B C 1
ATOM 2220 O O . ASN B 1 118 ? 19.969 9.062 -3.105 1 75.81 118 ASN B O 1
ATOM 2224 N N . ASN B 1 119 ? 19 11.039 -3.137 1 76.12 119 ASN B N 1
ATOM 2225 C CA . ASN B 1 119 ? 19.156 11.375 -4.547 1 76.12 119 ASN B CA 1
ATOM 2226 C C . ASN B 1 119 ? 18.359 10.43 -5.445 1 76.12 119 ASN B C 1
ATOM 2228 O O . ASN B 1 119 ? 18.562 10.422 -6.664 1 76.12 119 ASN B O 1
ATOM 2232 N N . ASN B 1 120 ? 17.562 9.609 -4.785 1 73.44 120 ASN B N 1
ATOM 2233 C CA . ASN B 1 120 ? 16.641 8.773 -5.547 1 73.44 120 ASN B CA 1
ATOM 2234 C C . ASN B 1 120 ? 15.25 9.422 -5.648 1 73.44 120 ASN B C 1
ATOM 2236 O O . ASN B 1 120 ? 14.672 9.812 -4.637 1 73.44 120 ASN B O 1
ATOM 2240 N N . LEU B 1 121 ? 14.805 9.539 -6.879 1 79.69 121 LEU B N 1
ATOM 2241 C CA . LEU B 1 121 ? 13.492 10.125 -7.109 1 79.69 121 LEU B CA 1
ATOM 2242 C C . LEU B 1 121 ? 12.383 9.203 -6.594 1 79.69 121 LEU B C 1
ATOM 2244 O O . LEU B 1 121 ? 12.43 7.992 -6.812 1 79.69 121 LEU B O 1
ATOM 2248 N N . MET B 1 122 ? 11.5 9.844 -5.859 1 83.31 122 MET B N 1
ATOM 2249 C CA . MET B 1 122 ? 10.383 9.086 -5.309 1 83.31 122 MET B CA 1
ATOM 2250 C C . MET B 1 122 ? 9.055 9.789 -5.598 1 83.31 122 MET B C 1
ATOM 2252 O O . MET B 1 122 ? 8.945 11.008 -5.426 1 83.31 122 MET B O 1
ATOM 2256 N N . THR B 1 123 ? 8.164 9.016 -6.168 1 85.5 123 THR B N 1
ATOM 2257 C CA . THR B 1 123 ? 6.793 9.484 -6.316 1 85.5 123 THR B CA 1
ATOM 2258 C C . THR B 1 123 ? 5.848 8.68 -5.43 1 85.5 123 THR B C 1
ATOM 2260 O O . THR B 1 123 ? 5.777 7.453 -5.543 1 85.5 123 THR B O 1
ATOM 2263 N N . LEU B 1 124 ? 5.188 9.367 -4.527 1 89.38 124 LEU B N 1
ATOM 2264 C CA . LEU B 1 124 ? 4.23 8.758 -3.607 1 89.38 124 LEU B CA 1
ATOM 2265 C C . LEU B 1 124 ? 2.807 9.188 -3.938 1 89.38 124 LEU B C 1
ATOM 2267 O O . LEU B 1 124 ? 2.521 10.383 -4.027 1 89.38 124 LEU B O 1
ATOM 2271 N N . VAL B 1 125 ? 1.965 8.203 -4.203 1 88.81 125 VAL B N 1
ATOM 2272 C CA . VAL B 1 125 ? 0.57 8.492 -4.523 1 88.81 125 VAL B CA 1
ATOM 2273 C C . VAL B 1 125 ? -0.347 7.742 -3.559 1 88.81 125 VAL B C 1
ATOM 2275 O O . VAL B 1 125 ? -0.197 6.535 -3.361 1 88.81 125 VAL B O 1
ATOM 2278 N N . ASN B 1 126 ? -1.226 8.461 -2.945 1 90.88 126 ASN B N 1
ATOM 2279 C CA . ASN B 1 126 ? -2.201 7.926 -2.002 1 90.88 126 ASN B CA 1
ATOM 2280 C C . ASN B 1 126 ? -3.629 8.289 -2.406 1 90.88 126 ASN B C 1
ATOM 2282 O O . ASN B 1 126 ? -3.971 9.461 -2.512 1 90.88 126 ASN B O 1
ATOM 2286 N N . ILE B 1 127 ? -4.414 7.234 -2.695 1 86.69 127 ILE B N 1
ATOM 2287 C CA . ILE B 1 127 ? -5.754 7.465 -3.225 1 86.69 127 ILE B CA 1
ATOM 2288 C C . ILE B 1 127 ? -6.777 6.691 -2.395 1 86.69 127 ILE B C 1
ATOM 2290 O O . ILE B 1 127 ? -6.543 5.535 -2.033 1 86.69 127 ILE B O 1
ATOM 2294 N N . TYR B 1 128 ? -7.812 7.348 -2.07 1 86.56 128 TYR B N 1
ATOM 2295 C CA . TYR B 1 128 ? -8.992 6.691 -1.521 1 86.56 128 TYR B CA 1
ATOM 2296 C C . TYR B 1 128 ? -10.203 6.891 -2.432 1 86.56 128 TYR B C 1
ATOM 2298 O O . TYR B 1 128 ? -10.562 8.023 -2.758 1 86.56 128 TYR B O 1
ATOM 2306 N N . THR B 1 129 ? -10.758 5.801 -2.982 1 80.12 129 THR B N 1
ATOM 2307 C CA . THR B 1 129 ? -11.977 5.816 -3.787 1 80.12 129 THR B CA 1
ATOM 2308 C C . THR B 1 129 ? -12.945 4.742 -3.314 1 80.12 129 THR B C 1
ATOM 2310 O O . THR B 1 129 ? -12.57 3.582 -3.148 1 80.12 129 THR B O 1
ATOM 2313 N N . PRO B 1 130 ? -14.234 5.207 -3.051 1 75.5 130 PRO B N 1
ATOM 2314 C CA . PRO B 1 130 ? -15.211 4.184 -2.666 1 75.5 130 PRO B CA 1
ATOM 2315 C C . PRO B 1 130 ? -15.414 3.127 -3.75 1 75.5 130 PRO B C 1
ATOM 2317 O O . PRO B 1 130 ? -15.188 3.396 -4.934 1 75.5 130 PRO B O 1
ATOM 2320 N N . PRO B 1 131 ? -15.625 1.838 -3.391 1 63.78 131 PRO B N 1
ATOM 2321 C CA . PRO B 1 131 ? -15.797 0.746 -4.352 1 63.78 131 PRO B CA 1
ATOM 2322 C C . PRO B 1 131 ? -16.797 1.08 -5.453 1 63.78 131 PRO B C 1
ATOM 2324 O O . PRO B 1 131 ? -16.688 0.573 -6.574 1 63.78 131 PRO B O 1
ATOM 2327 N N . GLU B 1 132 ? -17.828 1.801 -5.207 1 59.41 132 GLU B N 1
ATOM 2328 C CA . GLU B 1 132 ? -18.875 2.088 -6.184 1 59.41 132 GLU B CA 1
ATOM 2329 C C . GLU B 1 132 ? -18.328 2.881 -7.367 1 59.41 132 GLU B C 1
ATOM 2331 O O . GLU B 1 132 ? -18.891 2.854 -8.461 1 59.41 132 GLU B O 1
ATOM 2336 N N . ILE B 1 133 ? -17.281 3.51 -7.113 1 52.12 133 ILE B N 1
ATOM 2337 C CA . ILE B 1 133 ? -16.75 4.352 -8.18 1 52.12 133 ILE B CA 1
ATOM 2338 C C . ILE B 1 133 ? -15.656 3.607 -8.93 1 52.12 133 ILE B C 1
ATOM 2340 O O . ILE B 1 133 ? -14.562 3.396 -8.398 1 52.12 133 ILE B O 1
ATOM 2344 N N . THR B 1 134 ? -15.945 2.59 -9.523 1 49.31 134 THR B N 1
ATOM 2345 C CA . THR B 1 134 ? -15.086 1.596 -10.156 1 49.31 134 THR B CA 1
ATOM 2346 C C . THR B 1 134 ? -14.047 2.27 -11.047 1 49.31 134 THR B C 1
ATOM 2348 O O . THR B 1 134 ? -13.07 1.642 -11.453 1 49.31 134 THR B O 1
ATOM 2351 N N . THR B 1 135 ? -14.32 3.447 -11.656 1 45.62 135 THR B N 1
ATOM 2352 C CA . THR B 1 135 ? -13.398 3.906 -12.68 1 45.62 135 THR B CA 1
ATOM 2353 C C . THR B 1 135 ? -12.117 4.445 -12.055 1 45.62 135 THR B C 1
ATOM 2355 O O . THR B 1 135 ? -12.133 5.496 -11.406 1 45.62 135 THR B O 1
ATOM 2358 N N . PHE B 1 136 ? -11.562 3.598 -11.445 1 46.66 136 PHE B N 1
ATOM 2359 C CA . PHE B 1 136 ? -10.297 4.098 -10.922 1 46.66 136 PHE B CA 1
ATOM 2360 C C . PHE B 1 136 ? -9.477 4.766 -12.016 1 46.66 136 PHE B C 1
ATOM 2362 O O . PHE B 1 136 ? -9.062 4.109 -12.977 1 46.66 136 PHE B O 1
ATOM 2369 N N . LYS B 1 137 ? -9.781 5.977 -12.336 1 49.59 137 LYS B N 1
ATOM 2370 C CA . LYS B 1 137 ? -8.906 6.695 -13.258 1 49.59 137 LYS B CA 1
ATOM 2371 C C . LYS B 1 137 ? -7.656 7.207 -12.539 1 49.59 137 LYS B C 1
ATOM 2373 O O . LYS B 1 137 ? -7.758 7.977 -11.578 1 49.59 137 LYS B O 1
ATOM 2378 N N . TYR B 1 138 ? -6.801 6.34 -12.172 1 49.44 138 TYR B N 1
ATOM 2379 C CA . TYR B 1 138 ? -5.559 7.047 -11.867 1 49.44 138 TYR B CA 1
ATOM 2380 C C . TYR B 1 138 ? -4.809 7.395 -13.148 1 49.44 138 TYR B C 1
ATOM 2382 O O . TYR B 1 138 ? -4.672 6.562 -14.047 1 49.44 138 TYR B O 1
ATOM 2390 N N . ARG B 1 139 ? -5.246 8.516 -13.633 1 45.59 139 ARG B N 1
ATOM 2391 C CA . ARG B 1 139 ? -4.473 8.969 -14.789 1 45.59 139 ARG B CA 1
ATOM 2392 C C . ARG B 1 139 ? -2.975 8.82 -14.531 1 45.59 139 ARG B C 1
ATOM 2394 O O . ARG B 1 139 ? -2.494 9.117 -13.438 1 45.59 139 ARG B O 1
ATOM 2401 N N . LYS B 1 140 ? -2.391 8.133 -15.578 1 45.34 140 LYS B N 1
ATOM 2402 C CA . LYS B 1 140 ? -0.947 7.945 -15.688 1 45.34 140 LYS B CA 1
ATOM 2403 C C . LYS B 1 140 ? -0.198 9.188 -15.211 1 45.34 140 LYS B C 1
ATOM 2405 O O . LYS B 1 140 ? -0.382 10.273 -15.766 1 45.34 140 LYS B O 1
ATOM 2410 N N . CYS B 1 141 ? -0.11 9.383 -13.977 1 38.25 141 CYS B N 1
ATOM 2411 C CA . CYS B 1 141 ? 0.927 10.406 -13.844 1 38.25 141 CYS B CA 1
ATOM 2412 C C . CYS B 1 141 ? 2.127 10.07 -14.727 1 38.25 141 CYS B C 1
ATOM 2414 O O . CYS B 1 141 ? 2.785 9.047 -14.523 1 38.25 141 CYS B O 1
ATOM 2416 N N . LYS B 1 142 ? 2.057 10.344 -15.992 1 39.06 142 LYS B N 1
ATOM 2417 C CA . LYS B 1 142 ? 3.166 10.227 -16.938 1 39.06 142 LYS B CA 1
ATOM 2418 C C . LYS B 1 142 ? 4.496 10.539 -16.25 1 39.06 142 LYS B C 1
ATOM 2420 O O . LYS B 1 142 ? 5.488 10.836 -16.922 1 39.06 142 LYS B O 1
ATOM 2425 N N . SER B 1 143 ? 4.832 10.266 -15.102 1 34.19 143 SER B N 1
ATOM 2426 C CA . SER B 1 143 ? 6.133 10.773 -14.672 1 34.19 143 SER B CA 1
ATOM 2427 C C . SER B 1 143 ? 7.266 9.906 -15.211 1 34.19 143 SER B C 1
ATOM 2429 O O . SER B 1 143 ? 7.105 8.695 -15.375 1 34.19 143 SER B O 1
ATOM 2431 N N . ASN B 1 144 ? 8.227 10.492 -16.047 1 32.31 144 ASN B N 1
ATOM 2432 C CA . ASN B 1 144 ? 9.594 10.086 -16.312 1 32.31 144 ASN B CA 1
ATOM 2433 C C . ASN B 1 144 ? 10.281 9.523 -15.07 1 32.31 144 ASN B C 1
ATOM 2435 O O . ASN B 1 144 ? 11.5 9.625 -14.93 1 32.31 144 ASN B O 1
ATOM 2439 N N . VAL B 1 145 ? 9.719 9.391 -14.023 1 33.91 145 VAL B N 1
ATOM 2440 C CA . VAL B 1 145 ? 10.469 9.219 -12.789 1 33.91 145 VAL B CA 1
ATOM 2441 C C . VAL B 1 145 ? 10.828 7.75 -12.594 1 33.91 145 VAL B C 1
ATOM 2443 O O . VAL B 1 145 ? 10.031 6.863 -12.906 1 33.91 145 VAL B O 1
ATOM 2446 N N . SER B 1 146 ? 12.102 7.418 -12.312 1 33.16 146 SER B N 1
ATOM 2447 C CA . SER B 1 146 ? 12.805 6.148 -12.141 1 33.16 146 SER B CA 1
ATOM 2448 C C . SER B 1 146 ? 12.008 5.199 -11.25 1 33.16 146 SER B C 1
ATOM 2450 O O . SER B 1 146 ? 11.812 4.031 -11.594 1 33.16 146 SER B O 1
ATOM 2452 N N . THR B 1 147 ? 12.055 5.492 -9.844 1 35.44 147 THR B N 1
ATOM 2453 C CA . THR B 1 147 ? 11.383 4.594 -8.914 1 35.44 147 THR B CA 1
ATOM 2454 C C . THR B 1 147 ? 10 5.129 -8.547 1 35.44 147 THR B C 1
ATOM 2456 O O . THR B 1 147 ? 9.875 6.27 -8.086 1 35.44 147 THR B O 1
ATOM 2459 N N . PHE B 1 148 ? 8.922 4.891 -9.203 1 38.12 148 PHE B N 1
ATOM 2460 C CA . PHE B 1 148 ? 7.523 5.234 -8.961 1 38.12 148 PHE B CA 1
ATOM 2461 C C . PHE B 1 148 ? 6.922 4.328 -7.895 1 38.12 148 PHE B C 1
ATOM 2463 O O . PHE B 1 148 ? 6.805 3.117 -8.094 1 38.12 148 PHE B O 1
ATOM 2470 N N . LEU B 1 149 ? 7.113 4.605 -6.645 1 45.81 149 LEU B N 1
ATOM 2471 C CA . LEU B 1 149 ? 6.395 3.879 -5.602 1 45.81 149 LEU B CA 1
ATOM 2472 C C . LEU B 1 149 ? 4.953 4.367 -5.492 1 45.81 149 LEU B C 1
ATOM 2474 O O . LEU B 1 149 ? 4.715 5.543 -5.207 1 45.81 149 LEU B O 1
ATOM 2478 N N . ILE B 1 150 ? 4.012 3.957 -6.316 1 43.66 150 ILE B N 1
ATOM 2479 C CA . ILE B 1 150 ? 2.584 4.199 -6.141 1 43.66 150 ILE B CA 1
ATOM 2480 C C . ILE B 1 150 ? 2.014 3.211 -5.125 1 43.66 150 ILE B C 1
ATOM 2482 O O . ILE B 1 150 ? 2.146 1.996 -5.293 1 43.66 150 ILE B O 1
ATOM 2486 N N . THR B 1 151 ? 2.018 3.373 -4.113 1 36.28 151 THR B N 1
ATOM 2487 C CA . THR B 1 151 ? 1.303 2.551 -3.145 1 36.28 151 THR B CA 1
ATOM 2488 C C . THR B 1 151 ? -0.189 2.873 -3.158 1 36.28 151 THR B C 1
ATOM 2490 O O . THR B 1 151 ? -0.585 4.02 -2.936 1 36.28 151 THR B O 1
ATOM 2493 N N . ILE B 1 152 ? -0.954 2.338 -3.914 1 29.92 152 ILE B N 1
ATOM 2494 C CA . ILE B 1 152 ? -2.398 2.482 -4.062 1 29.92 152 ILE B CA 1
ATOM 2495 C C . ILE B 1 152 ? -3.111 1.593 -3.047 1 29.92 152 ILE B C 1
ATOM 2497 O O . ILE B 1 152 ? -2.904 0.377 -3.023 1 29.92 152 ILE B O 1
ATOM 2501 N N . HIS B 1 153 ? -3.395 1.99 -2.033 1 26.22 153 HIS B N 1
ATOM 2502 C CA . HIS B 1 153 ? -4.301 1.285 -1.132 1 26.22 153 HIS B CA 1
ATOM 2503 C C . HIS B 1 153 ? -5.715 1.233 -1.701 1 26.22 153 HIS B C 1
ATOM 2505 O O . HIS B 1 153 ? -6.312 2.273 -1.979 1 26.22 153 HIS B O 1
ATOM 2511 N N . LEU B 1 154 ? -5.805 0.266 -2.443 1 24.12 154 LEU B N 1
ATOM 2512 C CA . LEU B 1 154 ? -7.219 0.059 -2.73 1 24.12 154 LEU B CA 1
ATOM 2513 C C . LEU B 1 154 ? -7.988 -0.275 -1.456 1 24.12 154 LEU B C 1
ATOM 2515 O O . LEU B 1 154 ? -7.496 -1.016 -0.604 1 24.12 154 LEU B O 1
#

Foldseek 3Di:
DPPPPPVPPVCVVVVVVVPDAAEEEDALQEDPDVVSVCVVLVVCVVVVHFKYKYWWHLDDPVVQVVSCVSQWDKDKADAPRSRTAIIIMTGGNVWDWAWDDWDDDNHNAWIWTWTDTPNATEIEIEGDDDVVVVPPPPDPPVDPHDDYPHPYPD/DPPPPPPCPPCVVVCVVVPDAAEEEDALQEDPDVVSVCVVLVVCVVVVHFKYKYWWHLDDPVVQVVSCVSQWDKDKAAAPRSRTAIIIMTGGNVWDWAWDDWDDDNHNAKIWTWTDTPNATEIEIEGDDDVVVVPPPPDPPVDPHDDYPYPYDD

InterPro domains:
  IPR004808 AP endonuclease 1 [PTHR22748] (17-137)
  IPR005135 Endonuclease/exonuclease/phosphatase [PF03372] (24-112)
  IPR036691 Endonuclease/exonuclease/phosphatase superfamily [G3DSA:3.60.10.10] (15-150)
  IPR036691 Endonuclease/exonuclease/phosphatase superfamily [SSF56219] (19-133)

Solvent-accessible surface area (backbone atoms only — not comparable to full-atom values): 16458 Å² total; per-residue (Å²): 135,83,81,76,79,76,74,75,74,68,75,72,64,67,64,69,68,67,71,47,50,27,32,38,13,34,37,60,75,44,40,68,50,64,67,59,32,50,53,54,54,48,50,43,51,72,67,59,51,38,36,36,34,38,25,31,33,19,31,35,66,70,61,52,60,56,52,38,79,73,50,29,46,77,46,70,11,30,12,89,66,48,73,43,41,7,26,35,40,36,36,27,64,90,50,70,66,54,66,78,46,76,48,60,51,75,60,6,34,30,34,34,42,30,29,26,47,92,86,36,59,36,33,41,36,38,57,50,75,62,79,88,60,69,75,71,72,71,69,74,74,74,68,90,59,54,30,37,35,32,56,22,30,40,135,83,80,76,76,74,72,76,75,67,77,73,63,69,65,70,68,66,71,40,52,26,32,38,25,36,50,58,75,44,41,68,51,64,67,61,33,49,52,54,53,49,49,43,51,72,68,58,51,38,35,36,34,39,25,31,34,16,31,33,67,70,62,52,61,56,52,38,80,72,51,29,46,77,46,68,11,30,13,89,68,37,79,42,43,7,27,36,40,35,35,28,65,89,50,68,68,54,66,80,46,77,47,61,50,74,58,5,32,30,35,34,43,30,28,27,48,92,87,37,54,36,35,41,37,39,45,50,75,63,79,88,57,67,78,72,72,72,67,74,74,76,66,89,57,44,28,34,38,35,47,31,26,54

Sequence (308 aa):
MVIRQATNLNHLTFMMHSQKLKIMSLNVNGLGNPVKRARVMNKIRKDDMHIILLQETHLGALEHEKLTKFGYNIFYSSYSQSHRRGVAILVTKKIKFDIFKEVKDKEGRYILAKGKINNNLMTLVNIYTPPEITTFKYRKCKSNVSTFLITIHLMVIRQATNLNHLTFMMHSQKLKIMSLNVNGLGNPVKRARVMNKIRKDDMHIILLQETHLGALEHEKLTKFGYNIFYSSYSQSHRRGVAILVTKKIKFDIFKEVKDKEGRYILAKGKINNNLMTLVNIYTPPEITTFKYRKCKSNVSTFLITIHL

Secondary structure (DSSP, 8-state):
---------------------EEEEEE-S---SHHHHHHHHHHHHHTT-SEEEEE-----HHHHHGGGGGSEEEEEE--SSBTB--EEEEEETTS--EEEEEEE-SSSSEEEEEEEETTEEEEEEEE---TT-------------SS-B-----/----------------------EEEEE-S---SHHHHHHHHHHHHHTT-SEEEEE-----HHHHHGGGGGSEEE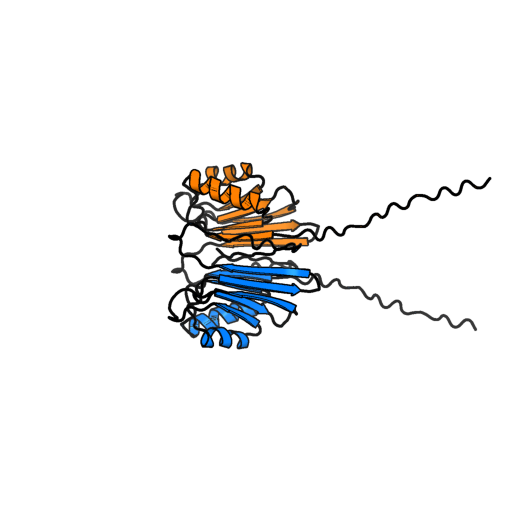EEE--SSTTS--EEEEEETTS--EEEEEEE-SSSSEEEEEEEETTEEEEEEEE---TT-------------SEEEE----

Nearest PDB structures (foldseek):
  2v0r-assembly2_B  TM=9.264E-01  e=1.448E-12  Homo sapiens
  7n8k-assembly2_B  TM=9.254E-01  e=3.227E-12  Homo sapiens
  7n94-assembly2_B  TM=9.272E-01  e=4.129E-12  Homo sapiens
  2v0s-assembly1_A  TM=9.268E-01  e=4.391E-12  Homo sapiens
  8uw3-assembly1_A  TM=9.052E-01  e=7.481E-11  Homo sapiens

Organism: NCBI:txid630221

pLDDT: mean 75.3, std 25.25, range [23.16, 97.75]

Radius of gyration: 22.05 Å; Cα contacts (8 Å, |Δi|>4): 706; chains: 2; bounding box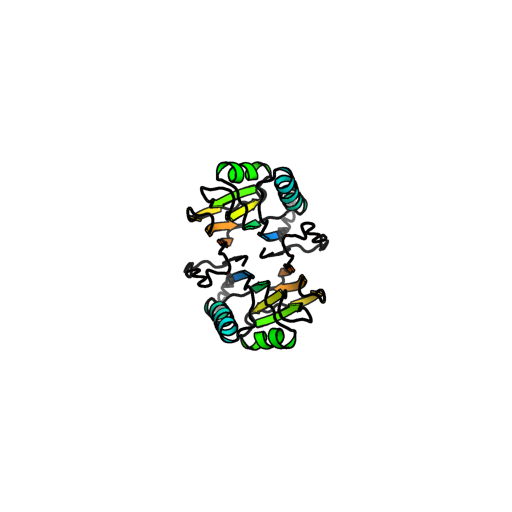: 84×43×56 Å